Protein AF-A0A0C3S1Q0-F1 (afdb_monomer)

Sequence (254 aa):
MSESIQDLWVDFIAIMVTDGATALVLYEYLITFDKEVEYVWKPKKLRTPSALLLAIRWTMVLLVIFYQLPTPSDSCKAMYWITALLTAACFFETACLSAQRTLAMMRMTDKIFSRDIPVYFEWIVPGIVLALGSVPVATNLFNETRYVFSSGCSVSFNETSNEAAMTLVALNSAQIATYNTNGSPASTFIVVMPPILANRFILHLHAANEATTGLNQTTLDDTDMMTLEFMHRDSSKASDDDLVVEEIAREAEV

Mean predicted aligned error: 12.33 Å

Radius of gyration: 31.84 Å; Cα contacts (8 Å, |Δi|>4): 105; chains: 1; bounding box: 85×41×110 Å

Nearest PDB structures (foldseek):
  8haf-assembly1_R  TM=4.383E-01  e=7.162E-01  Homo sapiens
  7v9m-assembly1_R  TM=3.441E-01  e=2.099E+00  Homo sapiens
  7rro-assembly1_A0  TM=2.132E-01  e=6.473E+00  Bos taurus

Structure (mmCIF, N/CA/C/O backbone):
data_AF-A0A0C3S1Q0-F1
#
_entry.id   AF-A0A0C3S1Q0-F1
#
loop_
_atom_site.group_PDB
_atom_site.id
_atom_site.type_symbol
_atom_site.label_atom_id
_atom_site.label_alt_id
_atom_site.label_comp_id
_atom_site.label_asym_id
_atom_site.label_entity_id
_atom_site.label_seq_id
_atom_site.pdbx_PDB_ins_code
_atom_site.Cartn_x
_atom_site.Cartn_y
_atom_site.Cartn_z
_atom_site.occupancy
_atom_site.B_iso_or_equiv
_atom_site.auth_seq_id
_atom_site.auth_comp_id
_atom_site.auth_asym_id
_atom_site.auth_atom_id
_atom_site.pdbx_PDB_model_num
ATOM 1 N N . MET A 1 1 ? 32.083 -14.518 -17.660 1.00 75.44 1 MET A N 1
ATOM 2 C CA . MET A 1 1 ? 30.627 -14.543 -17.906 1.00 75.44 1 MET A CA 1
ATOM 3 C C . MET A 1 1 ? 30.343 -13.371 -18.828 1.00 75.44 1 MET A C 1
ATOM 5 O O . MET A 1 1 ? 30.861 -12.304 -18.534 1.00 75.44 1 MET A O 1
ATOM 9 N N . SER A 1 2 ? 29.706 -13.576 -19.983 1.00 93.94 2 SER A N 1
ATOM 10 C CA . SER A 1 2 ? 29.432 -12.475 -20.920 1.00 93.94 2 SER A CA 1
ATOM 11 C C . SER A 1 2 ? 28.359 -11.549 -20.349 1.00 93.94 2 SER A C 1
ATO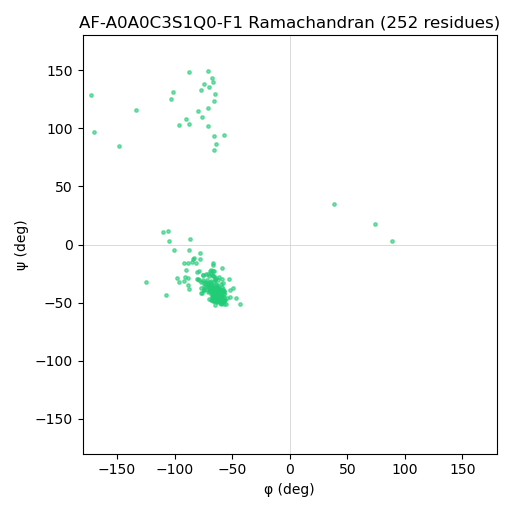M 13 O O . SER A 1 2 ? 27.481 -12.019 -19.628 1.00 93.94 2 SER A O 1
ATOM 15 N N . GLU A 1 3 ? 28.414 -10.262 -20.690 1.00 91.44 3 GLU A N 1
ATOM 16 C CA . GLU A 1 3 ? 27.417 -9.256 -20.281 1.00 91.44 3 GLU A CA 1
ATOM 17 C C . GLU A 1 3 ? 25.985 -9.714 -20.617 1.00 91.44 3 GLU A C 1
ATOM 19 O O . GLU A 1 3 ? 25.101 -9.661 -19.772 1.00 91.44 3 GLU A O 1
ATOM 24 N N . SER A 1 4 ? 25.798 -10.359 -21.774 1.00 90.25 4 SER A N 1
ATOM 25 C CA . SER A 1 4 ? 24.515 -10.947 -22.186 1.00 90.25 4 SER A CA 1
ATOM 26 C C . SER A 1 4 ? 23.939 -11.998 -21.229 1.00 90.25 4 SER A C 1
ATOM 28 O O . SER A 1 4 ? 22.724 -12.133 -21.116 1.00 90.25 4 SER A O 1
ATOM 30 N N . ILE A 1 5 ? 24.791 -12.775 -20.554 1.00 91.88 5 ILE A N 1
ATOM 31 C CA . ILE A 1 5 ? 24.338 -13.775 -19.581 1.00 91.88 5 ILE A CA 1
ATOM 32 C C . ILE A 1 5 ? 23.883 -13.066 -18.305 1.00 91.88 5 ILE A C 1
ATOM 34 O O . ILE A 1 5 ? 22.896 -13.481 -17.707 1.00 91.88 5 ILE A O 1
ATOM 38 N N . GLN A 1 6 ? 24.583 -12.006 -17.896 1.00 87.25 6 GLN A N 1
ATOM 39 C CA . GLN A 1 6 ? 24.220 -11.232 -16.713 1.00 87.25 6 GLN A CA 1
ATOM 40 C C . GLN A 1 6 ? 22.859 -10.550 -16.889 1.00 87.25 6 GLN A C 1
ATOM 42 O O . GLN A 1 6 ? 22.033 -10.650 -15.985 1.00 87.25 6 GLN A O 1
ATOM 47 N N . ASP A 1 7 ? 22.601 -9.950 -18.050 1.00 83.31 7 ASP A N 1
ATOM 48 C CA . ASP A 1 7 ? 21.312 -9.311 -18.343 1.00 83.31 7 ASP A CA 1
ATOM 49 C C . ASP A 1 7 ? 20.161 -10.327 -18.295 1.00 83.31 7 ASP A C 1
ATOM 51 O O . ASP A 1 7 ? 19.161 -10.112 -17.613 1.00 83.31 7 ASP A O 1
ATOM 55 N N . LEU A 1 8 ? 20.351 -11.504 -18.903 1.00 87.62 8 LEU A N 1
ATOM 56 C CA . LEU A 1 8 ? 19.349 -12.574 -18.887 1.00 87.62 8 LEU A CA 1
ATOM 57 C C . LEU A 1 8 ? 19.068 -13.094 -17.467 1.00 87.62 8 LEU A C 1
ATOM 59 O O . LEU A 1 8 ? 17.927 -13.413 -17.134 1.00 87.62 8 LEU A O 1
ATOM 63 N N . TRP A 1 9 ? 20.093 -13.164 -16.611 1.00 87.62 9 TRP A N 1
ATOM 64 C CA . TRP A 1 9 ? 19.920 -13.525 -15.201 1.00 87.62 9 TRP A CA 1
ATOM 65 C C . TRP A 1 9 ? 19.138 -12.472 -14.417 1.00 87.62 9 TRP A C 1
ATOM 67 O O . TRP A 1 9 ? 18.300 -12.842 -13.595 1.00 87.62 9 TRP A O 1
ATOM 77 N N . VAL A 1 10 ? 19.397 -11.183 -14.653 1.00 80.31 10 VAL A N 1
ATOM 78 C CA . VAL A 1 10 ? 18.667 -10.089 -13.995 1.00 80.31 10 VAL A CA 1
ATOM 79 C C . VAL A 1 10 ? 17.194 -10.123 -14.393 1.00 80.31 10 VAL A C 1
ATOM 81 O O . VAL A 1 10 ? 16.336 -10.096 -13.511 1.00 80.31 10 VAL A O 1
ATOM 84 N N . ASP A 1 11 ? 16.901 -10.283 -15.683 1.00 80.12 11 ASP A N 1
ATOM 85 C CA . ASP A 1 11 ? 15.529 -10.386 -16.186 1.00 80.12 11 ASP A CA 1
ATOM 86 C C . ASP A 1 11 ? 14.804 -11.609 -15.614 1.00 80.12 11 ASP A C 1
ATOM 88 O O . ASP A 1 11 ? 13.670 -11.510 -15.144 1.00 80.12 11 ASP A O 1
ATOM 92 N N . PHE A 1 12 ? 15.473 -12.765 -15.573 1.00 84.62 12 PHE A N 1
ATOM 93 C CA . PHE A 1 12 ? 14.908 -13.976 -14.980 1.00 84.62 12 PHE A CA 1
ATOM 94 C C . PHE A 1 12 ? 14.573 -13.791 -13.493 1.00 84.62 12 PHE A C 1
ATOM 96 O O . PHE A 1 12 ? 13.481 -14.151 -13.051 1.00 84.62 12 PHE A O 1
ATOM 103 N N . ILE A 1 13 ? 15.489 -13.206 -12.712 1.00 84.81 13 ILE A N 1
ATOM 104 C CA . ILE A 1 13 ? 15.257 -12.924 -11.289 1.00 84.81 13 ILE A CA 1
ATOM 105 C C . ILE A 1 13 ? 14.094 -11.943 -11.124 1.00 84.81 13 ILE A C 1
ATOM 107 O O . ILE A 1 13 ? 13.250 -12.151 -10.251 1.00 84.81 13 ILE A O 1
ATOM 111 N N . ALA A 1 14 ? 14.022 -10.905 -11.959 1.00 78.94 14 ALA A N 1
ATOM 112 C CA . ALA A 1 14 ? 12.939 -9.931 -11.924 1.00 78.94 14 ALA A CA 1
ATOM 113 C C . ALA A 1 14 ? 11.574 -10.595 -12.163 1.00 78.94 14 ALA A C 1
ATOM 115 O O . ALA A 1 14 ? 10.649 -10.362 -11.387 1.00 78.94 14 ALA A O 1
ATOM 116 N N . ILE A 1 15 ? 11.462 -11.480 -13.160 1.00 82.00 15 ILE A N 1
ATOM 117 C CA . ILE A 1 15 ? 10.232 -12.238 -13.440 1.00 82.00 15 ILE A CA 1
ATOM 118 C C . ILE A 1 15 ? 9.843 -13.107 -12.237 1.00 82.00 15 ILE A C 1
ATOM 120 O O . ILE A 1 15 ? 8.723 -13.004 -11.741 1.00 82.00 15 ILE A O 1
ATOM 124 N N . MET A 1 16 ? 10.779 -13.899 -11.703 1.00 86.81 16 MET A N 1
ATOM 125 C CA . MET A 1 16 ? 10.505 -14.798 -10.572 1.00 86.81 16 MET A CA 1
ATOM 126 C C . MET A 1 16 ? 10.055 -14.037 -9.317 1.00 86.81 16 MET A C 1
ATOM 128 O O . MET A 1 16 ? 9.178 -14.496 -8.582 1.00 86.81 16 MET A O 1
ATOM 132 N N . VAL A 1 17 ? 10.639 -12.864 -9.061 1.00 84.75 17 VAL A N 1
ATOM 133 C CA . VAL A 1 17 ? 10.262 -12.011 -7.927 1.00 84.75 17 VAL A CA 1
ATOM 134 C C . VAL A 1 17 ? 8.890 -11.378 -8.139 1.00 84.75 17 VAL A C 1
ATOM 136 O O . VAL A 1 17 ? 8.090 -11.350 -7.203 1.00 84.75 17 VAL A O 1
ATOM 139 N N . THR A 1 18 ? 8.582 -10.915 -9.348 1.00 80.94 18 THR A N 1
ATOM 140 C CA . THR A 1 18 ? 7.263 -10.367 -9.693 1.00 80.94 18 THR A CA 1
ATOM 141 C C . THR A 1 18 ? 6.161 -11.417 -9.585 1.00 80.94 18 THR A C 1
ATOM 143 O O . THR A 1 18 ? 5.105 -11.138 -9.011 1.00 80.94 18 THR A O 1
ATOM 146 N N . ASP A 1 19 ? 6.403 -12.638 -10.060 1.00 86.50 19 ASP A N 1
ATOM 147 C CA . ASP A 1 19 ? 5.448 -13.743 -9.953 1.00 86.50 19 ASP A CA 1
ATOM 148 C C . ASP A 1 19 ? 5.257 -14.174 -8.497 1.00 86.50 19 ASP A C 1
ATOM 150 O O . ASP A 1 19 ? 4.126 -14.366 -8.046 1.00 86.50 19 ASP A O 1
ATOM 154 N N . GLY A 1 20 ? 6.342 -14.241 -7.720 1.00 88.25 20 GLY A N 1
ATOM 155 C CA . GLY A 1 20 ? 6.275 -14.494 -6.281 1.00 88.25 20 GLY A CA 1
ATOM 156 C C . GLY A 1 20 ? 5.472 -13.424 -5.535 1.00 88.25 20 GLY A C 1
ATOM 157 O O . GLY A 1 20 ? 4.634 -13.749 -4.692 1.00 88.25 20 GLY A O 1
ATOM 158 N N . ALA A 1 21 ? 5.670 -12.148 -5.870 1.00 85.19 21 ALA A N 1
ATOM 159 C CA . ALA A 1 21 ? 4.909 -11.045 -5.294 1.00 85.19 21 ALA A CA 1
ATOM 160 C C . ALA A 1 21 ? 3.431 -11.086 -5.710 1.00 85.19 21 ALA A C 1
ATOM 162 O O . ALA A 1 21 ? 2.551 -10.886 -4.875 1.00 85.19 21 ALA A O 1
ATOM 163 N N . THR A 1 22 ? 3.151 -11.424 -6.969 1.00 85.81 22 THR A N 1
ATOM 164 C CA . THR A 1 22 ? 1.793 -11.635 -7.487 1.00 85.81 22 THR A CA 1
ATOM 165 C C . THR A 1 22 ? 1.086 -12.756 -6.726 1.00 85.81 22 THR A C 1
ATOM 167 O O . THR A 1 22 ? -0.031 -12.573 -6.238 1.00 85.81 22 THR A O 1
ATOM 170 N N . ALA A 1 23 ? 1.753 -13.899 -6.557 1.00 89.38 23 ALA A N 1
ATOM 171 C CA . ALA A 1 23 ? 1.235 -15.026 -5.795 1.00 89.38 23 ALA A CA 1
ATOM 172 C C . ALA A 1 23 ? 0.971 -14.649 -4.331 1.00 89.38 23 ALA A C 1
ATOM 174 O O . ALA A 1 23 ? -0.048 -15.051 -3.774 1.00 89.38 23 ALA A O 1
ATOM 175 N N . LEU A 1 24 ? 1.840 -13.836 -3.719 1.00 88.94 24 LEU A N 1
ATOM 176 C CA . LEU A 1 24 ? 1.654 -13.346 -2.355 1.00 88.94 24 LEU A CA 1
ATOM 177 C C . LEU A 1 24 ? 0.429 -12.426 -2.234 1.00 88.94 24 LEU A C 1
ATOM 179 O O . LEU A 1 24 ? -0.354 -12.587 -1.301 1.00 88.94 24 LEU A O 1
ATOM 183 N N . VAL A 1 25 ? 0.231 -11.501 -3.178 1.00 88.00 25 VAL A N 1
ATOM 184 C CA . VAL A 1 25 ? -0.954 -10.623 -3.213 1.00 88.00 25 VAL A CA 1
ATOM 185 C C . VAL A 1 25 ? -2.231 -11.445 -3.358 1.00 88.00 25 VAL A C 1
ATOM 187 O O . VAL A 1 25 ? -3.187 -11.225 -2.615 1.00 88.00 25 VAL A O 1
ATOM 190 N N . LEU A 1 26 ? -2.244 -12.420 -4.271 1.00 88.31 26 LEU A N 1
ATOM 191 C CA . LEU A 1 26 ? -3.387 -13.315 -4.462 1.00 88.31 26 LEU A CA 1
ATOM 192 C C . LEU A 1 26 ? -3.655 -14.169 -3.219 1.00 88.31 26 LEU A C 1
ATOM 194 O O . LEU A 1 26 ? -4.803 -14.300 -2.802 1.00 88.31 26 LEU A O 1
ATOM 198 N N . TYR A 1 27 ? -2.608 -14.715 -2.601 1.00 90.94 27 TYR A N 1
ATOM 199 C CA . TYR A 1 27 ? -2.721 -15.480 -1.364 1.00 90.94 27 TYR A CA 1
ATOM 200 C C . TYR A 1 27 ? -3.337 -14.637 -0.242 1.00 90.94 27 TYR A C 1
ATOM 202 O O . TYR A 1 27 ? -4.322 -15.057 0.365 1.00 90.94 27 TYR A O 1
ATOM 210 N N . GLU A 1 28 ? -2.816 -13.429 -0.004 1.00 89.31 28 GLU A N 1
ATOM 211 C CA . GLU A 1 28 ? -3.368 -12.505 0.993 1.00 89.31 28 GLU A CA 1
ATOM 212 C C . GLU A 1 28 ? -4.819 -12.130 0.681 1.00 89.31 28 GLU A C 1
ATOM 214 O O . GLU A 1 28 ? -5.650 -12.091 1.589 1.00 89.31 28 GLU A O 1
ATOM 219 N N . TYR A 1 29 ? -5.151 -11.894 -0.590 1.00 88.62 29 TYR A N 1
ATOM 220 C CA . TYR A 1 29 ? -6.519 -11.605 -1.011 1.00 88.62 29 TYR A CA 1
ATOM 221 C C . TYR A 1 29 ? -7.468 -12.756 -0.652 1.00 88.62 29 TYR A C 1
ATOM 223 O O . TYR A 1 29 ? -8.486 -12.530 -0.000 1.00 88.62 29 TYR A O 1
ATOM 231 N N . LEU A 1 30 ? -7.099 -13.993 -0.995 1.00 92.00 30 LEU A N 1
ATOM 232 C CA . LEU A 1 30 ? -7.923 -15.176 -0.750 1.00 92.00 30 LEU A CA 1
ATOM 233 C C . LEU A 1 30 ? -8.149 -15.432 0.744 1.00 92.00 30 LEU A C 1
ATOM 235 O O . LEU A 1 30 ? -9.293 -15.585 1.165 1.00 92.00 30 LEU A O 1
ATOM 239 N N . ILE A 1 31 ? -7.093 -15.429 1.567 1.00 93.25 31 ILE A N 1
ATOM 240 C CA . ILE A 1 31 ? -7.232 -15.739 3.004 1.00 93.25 31 ILE A CA 1
ATOM 241 C C . ILE A 1 31 ? -7.995 -14.660 3.777 1.00 93.25 31 ILE A C 1
ATOM 243 O O . ILE A 1 31 ? -8.496 -14.903 4.874 1.00 93.25 31 ILE A O 1
ATOM 247 N N . THR A 1 32 ? -8.037 -13.437 3.251 1.00 89.31 32 THR A N 1
ATOM 248 C CA . THR A 1 32 ? -8.685 -12.311 3.918 1.00 89.31 32 THR A CA 1
ATOM 249 C C . THR A 1 32 ? -10.032 -11.945 3.294 1.00 89.31 32 THR A C 1
ATOM 251 O O . THR A 1 32 ? -10.662 -10.981 3.745 1.00 89.31 32 THR A O 1
ATOM 254 N N . PHE A 1 33 ? -10.491 -12.691 2.285 1.00 91.44 33 PHE A N 1
ATOM 255 C CA . PHE A 1 33 ? -11.752 -12.460 1.584 1.00 91.44 33 PHE A CA 1
ATOM 256 C C . PHE A 1 33 ? -12.966 -12.617 2.507 1.00 91.44 33 PHE A C 1
ATOM 258 O O . PHE A 1 33 ? -13.817 -11.733 2.546 1.00 91.44 33 PHE A O 1
ATOM 265 N N . ASP A 1 34 ? -13.002 -13.657 3.345 1.00 91.62 34 ASP A N 1
ATOM 266 C CA . ASP A 1 34 ? -14.128 -13.904 4.264 1.00 91.62 34 ASP A CA 1
ATOM 267 C C . ASP A 1 34 ? -14.384 -12.716 5.203 1.00 91.62 34 ASP A C 1
ATOM 269 O O . ASP A 1 34 ? -15.521 -12.276 5.395 1.00 91.62 34 ASP A O 1
ATOM 273 N N . LYS A 1 35 ? -13.301 -12.134 5.732 1.00 87.38 35 LYS A N 1
ATOM 274 C CA . LYS A 1 35 ? -13.363 -10.950 6.599 1.00 87.38 35 LYS A CA 1
ATOM 275 C C . LYS A 1 35 ? -13.813 -9.706 5.839 1.00 87.38 35 LYS A C 1
ATOM 277 O O . LYS A 1 35 ? -14.491 -8.852 6.399 1.00 87.38 35 LYS A O 1
ATOM 282 N N . GLU A 1 36 ? -13.453 -9.578 4.566 1.00 88.56 36 GLU A N 1
ATOM 283 C CA . GLU A 1 36 ? -13.957 -8.485 3.734 1.00 88.56 36 GLU A CA 1
ATOM 284 C C . GLU A 1 36 ? -15.460 -8.617 3.513 1.00 88.56 36 GLU A C 1
ATOM 286 O O . GLU A 1 36 ? -16.181 -7.647 3.737 1.00 88.56 36 GLU A O 1
ATOM 291 N N . VAL A 1 37 ? -15.950 -9.810 3.159 1.00 92.44 37 VAL A N 1
ATOM 292 C CA . VAL A 1 37 ? -17.391 -10.094 3.047 1.00 92.44 37 VAL A CA 1
ATOM 293 C C . VAL A 1 37 ? -18.116 -9.687 4.328 1.00 92.44 37 VAL A C 1
ATOM 295 O O . VAL A 1 37 ? -19.131 -8.990 4.289 1.00 92.44 37 VAL A O 1
ATOM 298 N N . GLU A 1 38 ? -17.559 -10.036 5.481 1.00 89.88 38 GLU A N 1
ATOM 299 C CA . GLU A 1 38 ? -18.130 -9.677 6.771 1.00 89.88 38 GLU A CA 1
ATOM 300 C C . GLU A 1 38 ? -18.118 -8.175 7.085 1.00 89.88 38 GLU A C 1
ATOM 302 O O . GLU A 1 38 ? -19.134 -7.650 7.537 1.00 89.88 38 GLU A O 1
ATOM 307 N N . TYR A 1 39 ? -17.015 -7.468 6.836 1.00 84.88 39 TYR A N 1
ATOM 308 C CA . TYR A 1 39 ? -16.868 -6.064 7.240 1.00 84.88 39 TYR A CA 1
ATOM 309 C C . TYR A 1 39 ? -17.327 -5.042 6.203 1.00 84.88 39 TYR A C 1
ATOM 311 O O . TYR A 1 39 ? -17.601 -3.894 6.558 1.00 84.88 39 TYR A O 1
ATOM 319 N N . VAL A 1 40 ? -17.378 -5.420 4.930 1.00 90.81 40 VAL A N 1
ATOM 320 C CA . VAL A 1 40 ? -17.717 -4.521 3.821 1.00 90.81 40 VAL A CA 1
ATOM 321 C C . VAL A 1 40 ? -19.111 -4.824 3.292 1.00 90.81 40 VAL A C 1
ATOM 323 O O . VAL A 1 40 ? -19.883 -3.897 3.065 1.00 90.81 40 VAL A O 1
ATOM 326 N N . TRP A 1 41 ? -19.452 -6.104 3.127 1.00 91.00 41 TRP A N 1
ATOM 327 C CA . TRP A 1 41 ? -20.648 -6.496 2.381 1.00 91.00 41 TRP A CA 1
ATOM 328 C C . TRP A 1 41 ? -21.866 -6.759 3.275 1.00 91.00 41 TRP A C 1
ATOM 330 O O . TRP A 1 41 ? -22.991 -6.480 2.867 1.00 91.00 41 TRP A O 1
ATOM 340 N N . LYS A 1 42 ? -21.673 -7.252 4.506 1.00 91.12 42 LYS A N 1
ATOM 341 C CA . LYS A 1 42 ? -22.776 -7.441 5.471 1.00 91.12 42 LYS A CA 1
ATOM 342 C C . LYS A 1 42 ? -23.298 -6.139 6.115 1.00 91.12 42 LYS A C 1
ATOM 344 O O . LYS A 1 42 ? -24.509 -6.051 6.338 1.00 91.12 42 LYS A O 1
ATOM 349 N N . PRO A 1 43 ? -22.473 -5.132 6.475 1.00 88.00 43 PRO A N 1
ATOM 350 C CA . PRO A 1 43 ? -22.973 -3.971 7.208 1.00 88.00 43 PRO A CA 1
ATOM 351 C C . PRO A 1 43 ? -23.786 -3.023 6.319 1.00 88.00 43 PRO A C 1
ATOM 353 O O . PRO A 1 43 ? -23.367 -2.661 5.226 1.00 88.00 43 PRO A O 1
ATOM 356 N N . LYS A 1 44 ? -24.912 -2.507 6.831 1.00 83.75 44 LYS A N 1
ATOM 357 C CA . LYS A 1 44 ? -25.757 -1.532 6.105 1.00 83.75 44 LYS A CA 1
ATOM 358 C C . LYS A 1 44 ? -25.097 -0.163 5.873 1.00 83.75 44 LYS A C 1
ATOM 360 O O . LYS A 1 44 ? -25.594 0.612 5.062 1.00 83.75 44 LYS A O 1
ATOM 365 N N . LYS A 1 45 ? -24.030 0.176 6.608 1.00 90.38 45 LYS A N 1
ATOM 366 C CA . LYS A 1 45 ? -23.345 1.476 6.521 1.00 90.38 45 LYS A CA 1
ATOM 367 C C . LYS A 1 45 ? -21.835 1.277 6.459 1.00 90.38 45 LYS A C 1
ATOM 369 O O . LYS A 1 45 ? -21.234 0.820 7.431 1.00 90.38 45 LYS A O 1
ATOM 374 N N . LEU A 1 46 ? -21.235 1.670 5.337 1.00 86.69 46 LEU A N 1
ATOM 375 C CA . LEU A 1 46 ? -19.787 1.645 5.147 1.00 86.69 46 LEU A CA 1
ATOM 376 C C . LEU A 1 46 ? -19.119 2.647 6.093 1.00 86.69 46 LEU A C 1
ATOM 378 O O . LEU A 1 46 ? -19.435 3.838 6.094 1.00 86.69 46 LEU A O 1
ATOM 382 N N . ARG A 1 47 ? -18.196 2.152 6.918 1.00 88.19 47 ARG A N 1
ATOM 383 C CA . ARG A 1 47 ? -17.321 2.992 7.741 1.00 88.19 47 ARG A CA 1
ATOM 384 C C . ARG A 1 47 ? -16.081 3.362 6.928 1.00 88.19 47 ARG A C 1
ATOM 386 O O . ARG A 1 47 ? -15.610 2.562 6.125 1.00 88.19 47 ARG A O 1
ATOM 393 N N . THR A 1 48 ? -15.518 4.542 7.178 1.00 84.69 48 THR A N 1
ATOM 394 C CA . THR A 1 48 ? -14.281 5.021 6.537 1.00 84.69 48 THR A CA 1
ATOM 395 C C . THR A 1 48 ? -13.137 3.990 6.516 1.00 84.69 48 THR A C 1
ATOM 397 O O . THR A 1 48 ? -12.571 3.799 5.444 1.0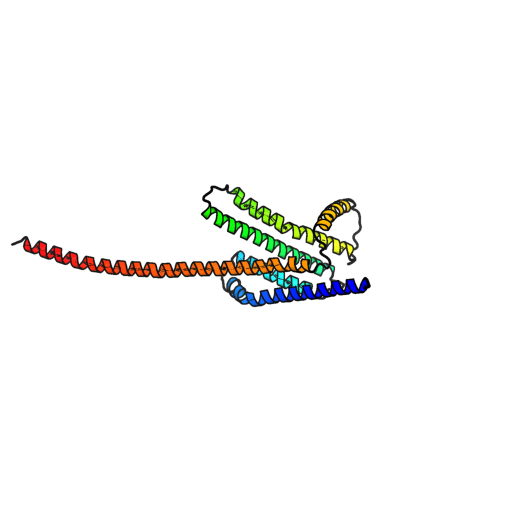0 84.69 48 THR A O 1
ATOM 400 N N . PRO A 1 49 ? -12.801 3.272 7.614 1.00 82.69 49 PRO A N 1
ATOM 401 C CA . PRO A 1 49 ? -11.756 2.241 7.571 1.00 82.69 49 PRO A CA 1
ATOM 402 C C . PRO A 1 49 ? -12.103 1.058 6.657 1.00 82.69 49 PRO A C 1
ATOM 404 O O . PRO A 1 49 ? -11.223 0.552 5.969 1.00 82.69 49 PRO A O 1
ATOM 407 N N . SER A 1 50 ? -13.375 0.648 6.595 1.00 86.25 50 SER A N 1
ATOM 408 C CA . SER A 1 50 ? -13.832 -0.422 5.697 1.00 86.25 50 SER A CA 1
ATOM 409 C C . SER A 1 50 ? -13.721 -0.003 4.229 1.00 86.25 50 SER A C 1
ATOM 411 O O . SER A 1 50 ? -13.292 -0.796 3.398 1.00 86.25 50 SER A O 1
ATOM 413 N N . ALA A 1 51 ? -14.060 1.252 3.914 1.00 88.19 51 ALA A N 1
ATOM 414 C CA . ALA A 1 51 ? -13.915 1.802 2.566 1.00 88.19 51 ALA A CA 1
ATOM 415 C C . ALA A 1 51 ? -12.440 1.914 2.146 1.00 88.19 51 ALA A C 1
ATOM 417 O O . ALA A 1 51 ? -12.102 1.596 1.011 1.00 88.19 51 ALA A O 1
ATOM 418 N N . LEU A 1 52 ? -11.560 2.317 3.068 1.00 87.00 52 LEU A N 1
ATOM 419 C CA . LEU A 1 52 ? -10.122 2.402 2.814 1.00 87.00 52 LEU A CA 1
ATOM 420 C C . LEU A 1 52 ? -9.492 1.017 2.607 1.00 87.00 52 LEU A C 1
ATOM 422 O O . LEU A 1 52 ? -8.693 0.848 1.694 1.00 87.00 52 LEU A O 1
ATOM 426 N N . LEU A 1 53 ? -9.889 0.017 3.403 1.00 85.62 53 LEU A N 1
ATOM 427 C CA . LEU A 1 53 ? -9.464 -1.375 3.214 1.00 85.62 53 LEU A CA 1
ATOM 428 C C . LEU A 1 53 ? -9.905 -1.902 1.845 1.00 85.62 53 LEU A C 1
ATOM 430 O O . LEU A 1 53 ? -9.114 -2.531 1.145 1.00 85.62 53 LEU A O 1
ATOM 434 N N . LEU A 1 54 ? -11.150 -1.621 1.451 1.00 90.88 54 LEU A N 1
ATOM 435 C CA . LEU A 1 54 ? -11.667 -2.006 0.142 1.00 90.88 54 LEU A CA 1
ATOM 436 C C . LEU A 1 54 ? -10.858 -1.349 -0.986 1.00 90.88 54 LEU A C 1
ATOM 438 O O . LEU A 1 54 ? -10.449 -2.041 -1.913 1.00 90.88 54 LEU A O 1
ATOM 442 N N . ALA A 1 55 ? -10.585 -0.045 -0.885 1.00 91.50 55 ALA A N 1
ATOM 443 C CA . ALA A 1 55 ? -9.795 0.687 -1.873 1.00 91.50 55 ALA A CA 1
ATOM 444 C C . ALA A 1 55 ? -8.401 0.061 -2.057 1.00 91.50 55 ALA A C 1
ATOM 446 O O . ALA A 1 55 ? -8.077 -0.352 -3.166 1.00 91.50 55 ALA A O 1
ATOM 447 N N . ILE A 1 56 ? -7.671 -0.167 -0.958 1.00 87.75 56 ILE A N 1
ATOM 448 C CA . ILE A 1 56 ? -6.330 -0.783 -0.961 1.00 87.75 56 ILE A CA 1
ATOM 449 C C . ILE A 1 56 ? -6.318 -2.169 -1.602 1.00 87.75 56 ILE A C 1
ATOM 451 O O . ILE A 1 56 ? -5.369 -2.559 -2.284 1.00 87.75 56 ILE A O 1
ATOM 455 N N . ARG A 1 57 ? -7.363 -2.964 -1.372 1.00 88.88 57 ARG A N 1
ATOM 456 C CA . ARG A 1 57 ? -7.454 -4.289 -1.988 1.00 88.88 57 ARG A CA 1
ATOM 457 C C . ARG A 1 57 ? -7.660 -4.204 -3.484 1.00 88.88 57 ARG A C 1
ATOM 459 O O . ARG A 1 57 ? -6.968 -4.893 -4.229 1.00 88.88 57 ARG A O 1
ATOM 466 N N . TRP A 1 58 ? -8.598 -3.373 -3.922 1.00 92.44 58 TRP A N 1
ATOM 467 C CA . TRP A 1 58 ? -8.879 -3.231 -5.343 1.00 92.44 58 TRP A CA 1
ATOM 468 C C . TRP A 1 58 ? -7.715 -2.591 -6.088 1.00 92.44 58 TRP A C 1
ATOM 470 O O . TRP A 1 58 ? -7.416 -3.034 -7.192 1.00 92.44 58 TRP A O 1
ATOM 480 N N . THR A 1 59 ? -7.003 -1.634 -5.492 1.00 90.44 59 THR A N 1
ATOM 481 C CA . THR A 1 59 ? -5.789 -1.074 -6.095 1.00 90.44 59 THR A CA 1
ATOM 482 C C . THR A 1 59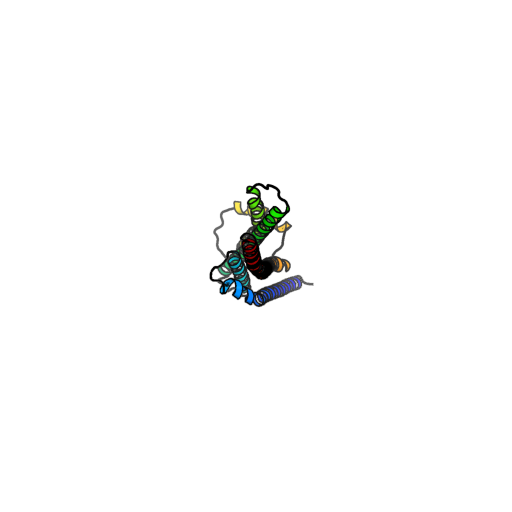 ? -4.703 -2.136 -6.242 1.00 90.44 59 THR A C 1
ATOM 484 O O . THR A 1 59 ? -4.151 -2.259 -7.332 1.00 90.44 59 THR A O 1
ATOM 487 N N . MET A 1 60 ? -4.465 -2.986 -5.233 1.00 88.00 60 MET A N 1
ATOM 488 C CA . MET A 1 60 ? -3.517 -4.105 -5.348 1.00 88.00 60 MET A CA 1
ATOM 489 C C . MET A 1 60 ? -3.907 -5.131 -6.423 1.00 88.00 60 MET A C 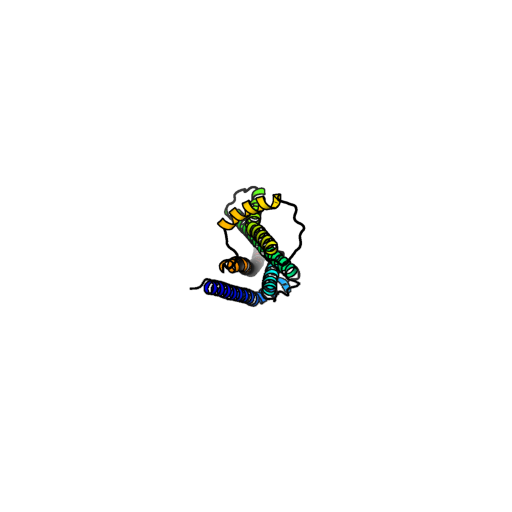1
ATOM 491 O O . MET A 1 60 ? -3.060 -5.530 -7.222 1.00 88.00 60 MET A O 1
ATOM 495 N N . VAL A 1 61 ? -5.176 -5.549 -6.471 1.00 89.19 61 VAL A N 1
ATOM 496 C CA . VAL A 1 61 ? -5.659 -6.520 -7.470 1.00 89.19 61 VAL A CA 1
ATOM 497 C C . VAL A 1 61 ? -5.566 -5.940 -8.879 1.00 89.19 61 VAL A C 1
ATOM 499 O O . VAL A 1 61 ? -5.059 -6.600 -9.784 1.00 89.19 61 VAL A O 1
ATOM 502 N N . LEU A 1 62 ? -6.009 -4.694 -9.071 1.00 90.50 62 LEU A N 1
ATOM 503 C CA . LEU A 1 62 ? -5.908 -4.014 -10.359 1.00 90.50 62 LEU A CA 1
ATOM 504 C C . LEU A 1 62 ? -4.448 -3.859 -10.780 1.00 90.50 62 LEU A C 1
ATOM 506 O O . LEU A 1 62 ? -4.132 -4.148 -11.929 1.00 90.50 62 LEU A O 1
ATOM 510 N N . LEU A 1 63 ? -3.553 -3.477 -9.865 1.00 87.88 63 LEU A N 1
ATOM 511 C CA . LEU A 1 63 ? -2.126 -3.350 -10.156 1.00 87.88 63 LEU A CA 1
ATOM 512 C C . LEU A 1 63 ? -1.554 -4.662 -10.709 1.00 87.88 63 LEU A C 1
ATOM 514 O O . LEU A 1 63 ? -0.906 -4.646 -11.749 1.00 87.88 63 LEU A O 1
ATOM 518 N N . VAL A 1 64 ? -1.847 -5.796 -10.064 1.00 86.50 64 VAL A N 1
ATOM 519 C CA . VAL A 1 64 ? -1.410 -7.125 -10.523 1.00 86.50 64 VAL A CA 1
ATOM 520 C C . VAL A 1 64 ? -1.980 -7.458 -11.902 1.00 86.50 64 VAL A C 1
ATOM 522 O O . VAL A 1 64 ? -1.240 -7.912 -12.771 1.00 86.50 64 VAL A O 1
ATOM 525 N N . ILE A 1 65 ? -3.273 -7.205 -12.132 1.00 88.38 65 ILE A N 1
ATOM 526 C CA . ILE A 1 65 ? -3.909 -7.445 -13.436 1.00 88.38 65 ILE A CA 1
ATOM 527 C C . ILE A 1 65 ? -3.208 -6.626 -14.525 1.00 88.38 65 ILE A C 1
ATOM 529 O O . ILE A 1 65 ? -2.828 -7.174 -15.556 1.00 88.38 65 ILE A O 1
ATOM 533 N N . PHE A 1 66 ? -2.983 -5.332 -14.290 1.00 86.56 66 PHE A N 1
ATOM 534 C CA . PHE A 1 66 ? -2.290 -4.469 -15.245 1.00 86.56 66 PHE A CA 1
ATOM 535 C C . PHE A 1 66 ? -0.809 -4.814 -15.400 1.00 86.56 66 PHE A C 1
ATOM 537 O O . PHE A 1 66 ? -0.250 -4.536 -16.450 1.00 86.56 66 PHE A O 1
ATOM 544 N N . TYR A 1 67 ? -0.165 -5.438 -14.417 1.00 82.19 67 TYR A N 1
ATOM 545 C CA . TYR A 1 67 ? 1.224 -5.877 -14.563 1.00 82.19 67 TYR A CA 1
ATOM 546 C C . TYR A 1 67 ? 1.353 -7.153 -15.409 1.00 82.19 67 TYR A C 1
ATOM 548 O O . TYR A 1 67 ? 2.344 -7.332 -16.108 1.00 82.19 67 TYR A O 1
ATOM 556 N N . GLN A 1 68 ? 0.350 -8.033 -15.352 1.00 83.00 68 GLN A N 1
ATOM 557 C CA . GLN A 1 68 ? 0.365 -9.342 -16.015 1.00 83.00 68 GLN A CA 1
ATOM 558 C C . GLN A 1 68 ? -0.250 -9.327 -17.425 1.00 83.00 68 GLN A C 1
ATOM 560 O O . GLN A 1 68 ? -0.063 -10.265 -18.202 1.00 83.00 68 GLN A O 1
ATOM 565 N N . LEU A 1 69 ? -1.006 -8.283 -17.781 1.00 84.31 69 LEU A N 1
ATOM 566 C CA . LEU A 1 69 ? -1.582 -8.164 -19.118 1.00 84.31 69 LEU A CA 1
ATOM 567 C C . LEU A 1 69 ? -0.488 -7.885 -20.166 1.00 84.31 69 LEU A C 1
ATOM 569 O O . LEU A 1 69 ? 0.351 -7.011 -19.957 1.00 84.31 69 LEU A O 1
ATOM 573 N N . PRO A 1 70 ? -0.501 -8.563 -21.328 1.00 81.50 70 PRO A N 1
ATOM 574 C CA . PRO A 1 70 ? 0.398 -8.219 -22.422 1.00 81.50 70 PRO A CA 1
ATOM 575 C C . PRO A 1 70 ? 0.068 -6.815 -22.947 1.00 81.50 70 PRO A C 1
ATOM 577 O O . PRO A 1 70 ? -1.087 -6.519 -23.255 1.00 81.50 70 PRO A O 1
ATOM 580 N N . THR A 1 71 ? 1.078 -5.954 -23.071 1.00 80.06 71 THR A N 1
ATOM 581 C CA . THR A 1 71 ? 0.965 -4.604 -23.639 1.00 80.06 71 THR A CA 1
ATOM 582 C C . THR A 1 71 ? 0.864 -4.684 -25.170 1.00 80.06 71 THR A C 1
ATOM 584 O O . THR A 1 71 ? 1.858 -4.992 -25.831 1.00 80.06 71 THR A O 1
ATOM 587 N N . PRO A 1 72 ? -0.289 -4.394 -25.804 1.00 81.19 72 PRO A N 1
ATOM 588 C CA . PRO A 1 72 ? -0.310 -4.234 -27.253 1.00 81.19 72 PRO A CA 1
ATOM 589 C C . PRO A 1 72 ? 0.474 -2.968 -27.632 1.00 81.19 72 PRO A C 1
ATOM 591 O O . PRO A 1 72 ? 0.404 -1.957 -26.924 1.00 81.19 72 PRO A O 1
ATOM 594 N N . SER A 1 73 ? 1.193 -3.005 -28.760 1.00 78.06 73 SER A N 1
ATOM 595 C CA . SER A 1 73 ? 2.067 -1.914 -29.237 1.00 78.06 73 SER A CA 1
ATOM 596 C C . SER A 1 73 ? 1.383 -0.545 -29.232 1.00 78.06 73 SER A C 1
ATOM 598 O O . SER A 1 73 ? 1.985 0.459 -28.857 1.00 78.06 73 SER A O 1
ATOM 600 N N . ASP A 1 74 ? 0.095 -0.521 -29.570 1.00 79.81 74 ASP A N 1
ATOM 601 C CA . ASP A 1 74 ? -0.658 0.713 -29.792 1.00 79.81 74 ASP A CA 1
ATOM 602 C C . ASP A 1 74 ? -1.218 1.311 -28.488 1.00 79.81 74 ASP A C 1
ATOM 604 O O . ASP A 1 74 ? -1.600 2.479 -28.451 1.00 79.81 74 ASP A O 1
ATOM 608 N N . SER A 1 75 ? -1.250 0.539 -27.390 1.00 81.75 75 SER A N 1
ATOM 609 C CA . SER A 1 75 ? -1.779 0.986 -26.085 1.00 81.75 75 SER A CA 1
ATOM 610 C C . SER A 1 75 ? -0.709 1.170 -25.006 1.00 81.75 75 SER A C 1
ATOM 612 O O . SER A 1 75 ? -1.068 1.405 -23.850 1.00 81.75 75 SER A O 1
ATOM 614 N N . CYS A 1 76 ? 0.581 1.138 -25.375 1.00 81.00 76 CYS A N 1
ATOM 615 C CA . CYS A 1 76 ? 1.718 1.391 -24.476 1.00 81.00 76 CYS A CA 1
ATOM 616 C C . CYS A 1 76 ? 1.458 2.598 -23.558 1.00 81.00 76 CYS A C 1
ATOM 618 O O . CYS A 1 76 ? 1.530 2.496 -22.336 1.00 81.00 76 CYS A O 1
ATOM 620 N N . LYS A 1 77 ? 1.054 3.734 -24.146 1.00 80.25 77 LYS A N 1
ATOM 621 C CA . LYS A 1 77 ? 0.830 4.986 -23.413 1.00 80.25 77 LYS A CA 1
ATOM 622 C C . LYS A 1 77 ? -0.314 4.883 -22.402 1.00 80.25 77 LYS A C 1
ATOM 624 O O . LYS A 1 77 ? -0.167 5.343 -21.276 1.00 80.25 77 LYS A O 1
ATOM 629 N N . ALA A 1 78 ? -1.453 4.313 -22.793 1.00 84.56 78 ALA A N 1
ATOM 630 C CA . ALA A 1 78 ? -2.629 4.236 -21.926 1.00 84.56 78 ALA A CA 1
ATOM 631 C C . ALA A 1 78 ? -2.384 3.302 -20.737 1.00 84.56 78 ALA A C 1
ATOM 633 O O . ALA A 1 78 ? -2.622 3.687 -19.595 1.00 84.56 78 ALA A O 1
ATOM 634 N N . MET A 1 79 ? -1.850 2.110 -21.007 1.00 83.12 79 MET A N 1
ATOM 635 C CA . MET A 1 79 ? -1.534 1.129 -19.973 1.00 83.12 79 MET A CA 1
ATOM 636 C C . MET A 1 79 ? -0.518 1.681 -18.978 1.00 83.12 79 MET A C 1
ATOM 638 O O . MET A 1 79 ? -0.700 1.547 -17.774 1.00 83.12 79 MET A O 1
ATOM 642 N N . TYR A 1 80 ? 0.481 2.408 -19.474 1.00 80.62 80 TYR A N 1
ATOM 643 C CA . TYR A 1 80 ? 1.455 3.070 -18.626 1.00 80.62 80 TYR A CA 1
ATOM 644 C C . TYR A 1 80 ? 0.839 4.088 -17.664 1.00 80.62 80 TYR A C 1
ATOM 646 O O . TYR A 1 80 ? 1.081 4.037 -16.460 1.00 80.62 80 TYR A O 1
ATOM 654 N N . TRP A 1 81 ? 0.015 5.007 -18.180 1.00 82.69 81 TRP A N 1
ATOM 655 C CA . TRP A 1 81 ? -0.659 6.001 -17.342 1.00 82.69 81 TRP A CA 1
ATOM 656 C C . TRP A 1 81 ? -1.565 5.346 -16.303 1.00 82.69 81 TRP A C 1
ATOM 658 O O . TRP A 1 81 ? -1.601 5.801 -15.163 1.00 82.69 81 TRP A O 1
ATOM 668 N N . ILE A 1 82 ? -2.261 4.268 -16.670 1.00 87.19 82 ILE A N 1
ATOM 669 C CA . ILE A 1 82 ? -3.097 3.515 -15.732 1.00 87.19 82 ILE A CA 1
ATOM 670 C C . ILE A 1 82 ? -2.238 2.901 -14.622 1.00 87.19 82 ILE A C 1
ATOM 672 O O . ILE A 1 82 ? -2.546 3.095 -13.447 1.00 87.19 82 ILE A O 1
ATOM 676 N N . THR A 1 83 ? -1.135 2.232 -14.963 1.00 83.75 83 THR A N 1
ATOM 677 C CA . THR A 1 83 ? -0.222 1.641 -13.974 1.00 83.75 83 THR A CA 1
ATOM 678 C C . THR A 1 83 ? 0.394 2.703 -13.063 1.00 83.75 83 THR A C 1
ATOM 680 O O . THR A 1 83 ? 0.446 2.513 -11.846 1.00 83.75 83 THR A O 1
ATOM 683 N N . ALA A 1 84 ? 0.791 3.855 -13.609 1.00 82.12 84 ALA A N 1
ATOM 684 C CA . ALA A 1 84 ? 1.309 4.976 -12.829 1.00 82.12 84 ALA A CA 1
ATOM 685 C C . ALA A 1 84 ? 0.256 5.538 -11.856 1.00 82.12 84 ALA A C 1
ATOM 687 O O . ALA A 1 84 ? 0.562 5.783 -10.688 1.00 82.12 84 ALA A O 1
ATOM 688 N N . LEU A 1 85 ? -0.997 5.693 -12.302 1.00 86.62 85 LEU A N 1
ATOM 689 C CA . LEU A 1 85 ? -2.106 6.147 -11.457 1.00 86.62 85 LEU A CA 1
ATOM 690 C C . LEU A 1 85 ? -2.435 5.145 -10.345 1.00 86.62 85 LEU A C 1
ATOM 692 O O . LEU A 1 85 ? -2.611 5.553 -9.199 1.00 86.62 85 LEU A O 1
ATOM 696 N N . LEU A 1 86 ? -2.482 3.848 -10.659 1.00 87.69 86 LEU A N 1
ATOM 697 C CA . LEU A 1 86 ? -2.710 2.792 -9.667 1.00 87.69 86 LEU A CA 1
ATOM 698 C C . LEU A 1 86 ? -1.587 2.750 -8.630 1.00 87.69 86 LEU A C 1
ATOM 700 O O . LEU A 1 86 ? -1.850 2.677 -7.434 1.00 87.69 86 LEU A O 1
ATOM 704 N N . THR A 1 87 ? -0.340 2.879 -9.079 1.00 82.81 87 THR A N 1
ATOM 705 C CA . THR A 1 87 ? 0.826 2.946 -8.193 1.00 82.81 87 THR A CA 1
ATOM 706 C C . THR A 1 87 ? 0.736 4.162 -7.271 1.00 82.81 87 THR A C 1
ATOM 708 O O . THR A 1 87 ? 0.914 4.039 -6.058 1.00 82.81 87 THR A O 1
ATOM 711 N N . ALA A 1 88 ? 0.403 5.335 -7.817 1.00 83.25 88 ALA A N 1
ATOM 712 C CA . ALA A 1 88 ? 0.224 6.549 -7.029 1.00 83.25 88 ALA A CA 1
ATOM 713 C C . ALA A 1 88 ? -0.904 6.408 -5.993 1.00 83.25 88 ALA A C 1
ATOM 715 O O . ALA A 1 88 ? -0.733 6.836 -4.849 1.00 83.25 88 ALA A O 1
ATOM 716 N N . ALA A 1 89 ? -2.015 5.764 -6.364 1.00 88.12 89 ALA A N 1
ATOM 717 C CA . ALA A 1 89 ? -3.110 5.463 -5.450 1.00 88.12 89 ALA A CA 1
ATOM 718 C C . ALA A 1 89 ? -2.656 4.554 -4.295 1.00 88.12 89 ALA A C 1
ATOM 720 O O . ALA A 1 89 ? -2.856 4.924 -3.141 1.00 88.12 89 ALA A O 1
ATOM 721 N N . CYS A 1 90 ? -1.952 3.448 -4.573 1.00 85.06 90 CYS A N 1
ATOM 722 C CA . CYS A 1 90 ? -1.441 2.529 -3.543 1.00 85.06 90 CYS A CA 1
ATOM 723 C C . CYS A 1 90 ? -0.580 3.242 -2.489 1.00 85.06 90 CYS A C 1
ATOM 725 O O . CYS A 1 90 ? -0.721 3.033 -1.278 1.00 85.06 90 CYS A O 1
ATOM 727 N N . PHE A 1 91 ? 0.335 4.102 -2.934 1.00 81.75 91 PHE A N 1
ATOM 728 C CA . PHE A 1 91 ? 1.180 4.850 -2.011 1.00 81.75 91 PHE A CA 1
ATOM 729 C C . PHE A 1 91 ? 0.402 5.917 -1.239 1.00 81.75 91 PHE A C 1
ATOM 731 O O . PHE A 1 91 ? 0.637 6.087 -0.043 1.00 81.75 91 PHE A O 1
ATOM 738 N N . PHE A 1 92 ? -0.523 6.625 -1.894 1.00 84.81 92 PHE A N 1
ATOM 739 C CA . PHE A 1 92 ? -1.380 7.598 -1.222 1.00 84.81 92 PHE A CA 1
ATOM 740 C C . PHE A 1 92 ? -2.213 6.929 -0.121 1.00 84.81 92 PHE A C 1
ATOM 742 O O . PHE A 1 92 ? -2.242 7.408 1.010 1.00 84.81 92 PHE A O 1
ATOM 749 N N . GLU A 1 93 ? -2.812 5.776 -0.410 1.00 87.25 93 GLU A N 1
ATOM 750 C CA . GLU A 1 93 ? -3.564 4.981 0.563 1.00 87.25 93 GLU A CA 1
ATOM 751 C C . GLU A 1 93 ? -2.683 4.534 1.738 1.00 87.25 93 GLU A C 1
ATOM 753 O O . GLU A 1 93 ? -3.074 4.661 2.902 1.00 87.25 93 GLU A O 1
ATOM 758 N N . THR A 1 94 ? -1.457 4.086 1.451 1.00 81.69 94 THR A N 1
ATOM 759 C CA . THR A 1 94 ? -0.467 3.718 2.475 1.00 81.69 94 THR A CA 1
ATOM 760 C C . THR A 1 94 ? -0.095 4.918 3.354 1.00 81.69 94 THR A C 1
ATOM 762 O O . THR A 1 94 ? -0.016 4.795 4.581 1.00 81.69 94 THR A O 1
ATOM 765 N N . ALA A 1 95 ? 0.084 6.100 2.761 1.00 83.75 95 ALA A N 1
ATOM 766 C CA . ALA A 1 95 ? 0.356 7.336 3.489 1.00 83.75 95 ALA A CA 1
ATOM 767 C C . ALA A 1 95 ? -0.833 7.739 4.377 1.00 83.75 95 ALA A C 1
ATOM 769 O O . ALA A 1 95 ? -0.641 8.074 5.549 1.00 83.75 95 ALA A O 1
ATOM 770 N N . CYS A 1 96 ? -2.065 7.631 3.867 1.00 85.81 96 CYS A N 1
ATOM 771 C CA . CYS A 1 96 ? -3.282 7.859 4.643 1.00 85.81 96 CYS A CA 1
ATOM 772 C C . CYS A 1 96 ? -3.381 6.911 5.842 1.00 85.81 96 CYS A C 1
ATOM 774 O O . CYS A 1 96 ? -3.690 7.360 6.946 1.00 85.81 96 CYS A O 1
ATOM 776 N N . LEU A 1 97 ? -3.077 5.624 5.667 1.00 83.81 97 LEU A N 1
ATOM 777 C CA . LEU A 1 97 ? -3.071 4.665 6.772 1.00 83.81 97 LEU A CA 1
ATOM 778 C C . LEU A 1 97 ? -1.996 4.959 7.811 1.00 83.81 97 LEU A C 1
ATOM 780 O O . LEU A 1 97 ? -2.257 4.865 9.011 1.00 83.81 97 LEU A O 1
ATOM 784 N N . SER A 1 98 ? -0.800 5.340 7.369 1.00 84.69 98 SER A N 1
ATOM 785 C CA . SER A 1 98 ? 0.279 5.742 8.271 1.00 84.69 98 SER A CA 1
ATOM 786 C C . SER A 1 98 ? -0.129 6.959 9.113 1.00 84.69 98 SER A C 1
ATOM 788 O O . SER A 1 98 ? 0.035 6.972 10.340 1.00 84.69 98 SER A O 1
ATOM 790 N N . ALA A 1 99 ? -0.769 7.948 8.483 1.00 85.50 99 ALA A N 1
ATOM 791 C CA . ALA A 1 99 ? -1.306 9.123 9.161 1.00 85.50 99 ALA A CA 1
ATOM 792 C C . ALA A 1 99 ? -2.426 8.757 10.153 1.00 85.50 99 ALA A C 1
ATOM 794 O O . ALA A 1 99 ? -2.391 9.187 11.307 1.00 85.50 99 ALA A O 1
ATOM 795 N N . GLN A 1 100 ? -3.376 7.904 9.752 1.00 85.56 100 GLN A N 1
ATOM 796 C CA . GLN A 1 100 ? -4.444 7.412 10.632 1.00 85.56 100 GLN A CA 1
ATOM 797 C C . GLN A 1 100 ? -3.894 6.646 11.839 1.00 85.56 100 GLN A C 1
ATOM 799 O O . GLN A 1 100 ? -4.366 6.835 12.960 1.00 85.56 100 GLN A O 1
ATOM 804 N N . ARG A 1 101 ? -2.871 5.810 11.637 1.00 82.75 101 ARG A N 1
ATOM 805 C CA . ARG A 1 101 ? -2.213 5.069 12.718 1.00 82.75 101 ARG A CA 1
ATOM 806 C C . ARG A 1 101 ? -1.527 6.014 13.698 1.00 82.75 101 ARG A C 1
ATOM 808 O O . ARG A 1 101 ? -1.629 5.818 14.906 1.00 82.75 101 ARG A O 1
ATOM 815 N N . THR A 1 102 ? -0.859 7.042 13.186 1.00 86.06 102 THR A N 1
ATOM 816 C CA . THR A 1 102 ? -0.201 8.062 14.010 1.00 86.06 102 THR A CA 1
ATOM 817 C C . THR A 1 102 ? -1.227 8.809 14.857 1.00 86.06 102 THR A C 1
ATOM 819 O O . THR A 1 102 ? -1.047 8.925 16.067 1.00 86.06 102 THR A O 1
ATOM 822 N N . LEU A 1 103 ? -2.356 9.200 14.258 1.00 84.88 103 LEU A N 1
ATOM 823 C CA . LEU A 1 103 ? -3.467 9.833 14.969 1.00 84.88 103 LEU A CA 1
ATOM 824 C C . LEU A 1 103 ? -4.050 8.919 16.062 1.00 84.88 103 LEU A C 1
ATOM 826 O O . LEU A 1 103 ? -4.312 9.365 17.178 1.00 84.88 103 LEU A O 1
ATOM 830 N N . ALA A 1 104 ? -4.218 7.625 15.773 1.00 83.38 104 ALA A N 1
ATOM 831 C CA . ALA A 1 104 ? -4.711 6.658 16.752 1.00 83.38 104 ALA A CA 1
ATOM 832 C C . ALA A 1 104 ? -3.743 6.482 17.937 1.00 83.38 104 ALA A C 1
ATOM 834 O O . ALA A 1 104 ? -4.183 6.478 19.087 1.00 83.38 104 ALA A O 1
ATOM 835 N N . MET A 1 105 ? -2.434 6.382 17.677 1.00 84.31 105 MET A N 1
ATOM 836 C CA . MET A 1 105 ? -1.414 6.258 18.728 1.00 84.31 105 MET A CA 1
ATOM 837 C C . MET A 1 105 ? -1.322 7.521 19.592 1.00 84.31 105 MET A C 1
ATOM 839 O O . MET A 1 105 ? -1.183 7.418 20.812 1.00 84.31 105 MET A O 1
ATOM 843 N N . MET A 1 106 ? -1.469 8.707 18.997 1.00 82.38 106 MET A N 1
ATOM 844 C CA . MET A 1 106 ? -1.498 9.967 19.747 1.00 82.38 106 MET A CA 1
ATOM 845 C C . MET A 1 106 ? -2.676 10.031 20.715 1.00 82.38 106 MET A C 1
ATOM 847 O O . MET A 1 106 ? -2.473 10.271 21.901 1.00 82.38 106 MET A O 1
ATOM 851 N N . ARG A 1 107 ? -3.883 9.678 20.257 1.00 81.12 107 ARG A N 1
ATOM 852 C CA . ARG A 1 107 ? -5.081 9.656 21.115 1.00 81.12 107 ARG A CA 1
ATOM 853 C C . ARG A 1 107 ? -4.987 8.669 22.274 1.00 81.12 107 ARG A C 1
ATOM 855 O O . ARG A 1 107 ? -5.587 8.892 23.323 1.00 81.12 107 ARG A O 1
ATOM 862 N N . MET A 1 108 ? -4.260 7.564 22.098 1.00 79.19 108 MET A N 1
ATOM 863 C CA . MET A 1 108 ? -3.974 6.648 23.206 1.00 79.19 108 MET A CA 1
ATOM 864 C C . MET A 1 108 ? -2.960 7.243 24.187 1.00 79.19 108 MET A C 1
ATOM 866 O O . MET A 1 108 ? -3.096 7.049 25.392 1.00 79.19 108 MET A O 1
ATOM 870 N N . THR A 1 109 ? -1.972 7.983 23.684 1.00 79.62 109 THR A N 1
ATOM 871 C CA . THR A 1 109 ? -0.910 8.584 24.503 1.00 79.62 109 THR A CA 1
ATOM 872 C C . THR A 1 109 ? -1.441 9.719 25.381 1.00 79.62 109 THR A C 1
ATOM 874 O O . THR A 1 109 ? -1.042 9.814 26.541 1.00 79.62 109 THR A O 1
ATOM 877 N N . ASP A 1 110 ? -2.403 10.508 24.891 1.00 75.69 110 ASP A N 1
ATOM 878 C CA . ASP A 1 110 ? -3.049 11.576 25.673 1.00 75.69 110 ASP A CA 1
ATOM 879 C C . ASP A 1 110 ? -3.697 11.052 26.958 1.00 75.69 110 ASP A C 1
ATOM 881 O O . ASP A 1 110 ? -3.550 11.650 28.024 1.00 75.69 110 ASP A O 1
ATOM 885 N N . LYS A 1 111 ? -4.347 9.882 26.893 1.00 75.81 111 LYS A N 1
ATOM 886 C CA . LYS A 1 111 ? -4.953 9.250 28.076 1.00 75.81 111 LYS A CA 1
ATOM 887 C C . LYS A 1 111 ? -3.924 8.809 29.115 1.00 75.81 111 LYS A C 1
ATOM 889 O O . LYS A 1 111 ? -4.266 8.692 30.286 1.00 75.81 111 LYS A O 1
ATOM 894 N N . ILE A 1 112 ? -2.697 8.517 28.687 1.00 80.38 112 ILE A N 1
ATOM 895 C CA . ILE A 1 112 ? -1.638 7.996 29.557 1.00 80.38 112 ILE A CA 1
ATOM 896 C C . ILE A 1 112 ? -0.860 9.140 30.208 1.00 80.38 112 ILE A C 1
ATOM 898 O O . ILE A 1 112 ? -0.474 9.028 31.369 1.00 80.38 112 ILE A O 1
ATOM 902 N N . PHE A 1 113 ? -0.603 10.228 29.476 1.00 80.56 113 PHE A N 1
ATOM 903 C CA . PHE A 1 113 ? 0.365 11.234 29.915 1.00 80.56 113 PHE A CA 1
ATOM 904 C C . PHE A 1 113 ? -0.248 12.491 30.556 1.00 80.56 113 PHE A C 1
ATOM 906 O O . PHE A 1 113 ? 0.522 13.320 31.038 1.00 80.56 113 PHE A O 1
ATOM 913 N N . SER A 1 114 ? -1.585 12.640 30.593 1.00 78.31 114 SER A N 1
ATOM 914 C CA . SER A 1 114 ? -2.323 13.761 31.228 1.00 78.31 114 SER A CA 1
ATOM 915 C C . SER A 1 114 ? -1.664 15.138 31.053 1.00 78.31 114 SER A C 1
ATOM 917 O O . SER A 1 114 ? -1.680 15.974 31.956 1.00 78.31 114 SER A O 1
ATOM 919 N N . ARG A 1 115 ? -1.026 15.373 29.903 1.00 73.19 115 ARG A N 1
ATOM 920 C CA . ARG A 1 115 ? -0.400 16.650 29.571 1.00 73.19 115 ARG A CA 1
ATOM 921 C C . ARG A 1 115 ? -1.330 17.396 28.638 1.00 73.19 115 ARG A C 1
ATOM 923 O O . ARG A 1 115 ? -1.734 16.842 27.622 1.00 73.19 115 ARG A O 1
ATOM 930 N N . ASP A 1 116 ? -1.581 18.661 28.955 1.00 83.38 116 ASP A N 1
ATOM 931 C CA . ASP A 1 116 ? -2.239 19.616 28.066 1.00 83.38 116 ASP A CA 1
ATOM 932 C C . ASP A 1 116 ? -1.352 19.886 26.840 1.00 83.38 116 ASP A C 1
ATOM 934 O O . ASP A 1 116 ? -0.583 20.849 26.785 1.00 83.38 116 ASP A O 1
ATOM 938 N N . ILE A 1 117 ? -1.403 18.987 25.857 1.00 78.88 117 ILE A N 1
ATOM 939 C CA . ILE A 1 117 ? -0.798 19.202 24.546 1.00 78.88 117 ILE A CA 1
ATOM 940 C C . ILE A 1 117 ? -1.722 20.149 23.766 1.00 78.88 117 ILE A C 1
ATOM 942 O O . ILE A 1 117 ? -2.938 19.952 23.736 1.00 78.88 117 ILE A O 1
ATOM 946 N N . PRO A 1 118 ? -1.185 21.198 23.124 1.00 82.31 118 PRO A N 1
ATOM 947 C CA . PRO A 1 118 ? -2.005 22.133 22.373 1.00 82.31 118 PRO A CA 1
ATOM 948 C C . PRO A 1 118 ? -2.641 21.478 21.136 1.00 82.31 118 PRO A C 1
ATOM 950 O O . PRO A 1 118 ? -1.980 20.763 20.383 1.00 82.31 118 PRO A O 1
ATOM 953 N N . VAL A 1 119 ? -3.909 21.817 20.874 1.00 82.38 119 VAL A N 1
ATOM 954 C CA . VAL A 1 119 ? -4.770 21.243 19.814 1.00 82.38 119 VAL A CA 1
ATOM 955 C C . VAL A 1 119 ? -4.136 21.271 18.412 1.00 82.38 119 VAL A C 1
ATOM 957 O O . VAL A 1 119 ? -4.400 20.397 17.590 1.00 82.38 119 VAL A O 1
ATOM 960 N N . TYR A 1 120 ? -3.263 22.241 18.112 1.00 85.00 120 TYR A N 1
ATOM 961 C CA . TYR A 1 120 ? -2.592 22.309 16.807 1.00 85.00 120 TYR A CA 1
ATOM 962 C C . TYR A 1 120 ? -1.603 21.156 16.572 1.00 85.00 120 TYR A C 1
ATOM 964 O O . TYR A 1 120 ? -1.367 20.777 15.426 1.00 85.00 120 TYR A O 1
ATOM 972 N N . PHE A 1 121 ? -1.039 20.567 17.630 1.00 84.88 121 PHE A N 1
ATOM 973 C CA . PHE A 1 121 ? -0.066 19.483 17.504 1.00 84.88 121 PHE A CA 1
ATOM 974 C C . PHE A 1 121 ? -0.716 18.159 17.056 1.00 84.88 121 PHE A C 1
ATOM 976 O O . PHE A 1 121 ? -0.053 17.371 16.381 1.00 84.88 121 PHE A O 1
ATOM 983 N N . GLU A 1 122 ? -2.018 17.956 17.327 1.00 84.75 122 GLU A N 1
ATOM 984 C CA . GLU A 1 122 ? -2.774 16.751 16.922 1.00 84.75 122 GLU A CA 1
ATOM 985 C C . GLU A 1 122 ? -2.784 16.567 15.395 1.00 84.75 122 GLU A C 1
ATOM 987 O O . GLU A 1 122 ? -2.728 15.442 14.902 1.00 84.75 122 GLU A O 1
ATOM 992 N N . TRP A 1 123 ? -2.796 17.663 14.629 1.00 86.12 123 TRP A N 1
ATOM 993 C CA . TRP A 1 123 ? -2.897 17.621 13.165 1.00 86.12 123 TRP A CA 1
ATOM 994 C C . TRP A 1 123 ? -1.551 17.744 12.452 1.00 86.12 123 TRP A C 1
ATOM 996 O O . TRP A 1 123 ? -1.380 17.199 11.359 1.00 86.12 123 TRP A O 1
ATOM 1006 N N . ILE A 1 124 ? -0.579 18.425 13.067 1.00 88.75 124 ILE A N 1
ATOM 1007 C CA . ILE A 1 124 ? 0.736 18.655 12.456 1.00 88.75 124 ILE A CA 1
ATOM 1008 C C . ILE A 1 124 ? 1.474 17.334 12.251 1.00 88.75 124 ILE A C 1
ATOM 1010 O O . ILE A 1 124 ? 2.010 17.100 11.170 1.00 88.75 124 ILE A O 1
ATOM 1014 N N . VAL A 1 125 ? 1.494 16.447 13.249 1.00 87.12 125 VAL A N 1
ATOM 1015 C CA . VAL A 1 125 ? 2.303 15.225 13.150 1.00 87.12 125 VAL A CA 1
ATOM 1016 C C . VAL A 1 125 ? 1.750 14.232 12.121 1.00 87.12 125 VAL A C 1
ATOM 1018 O O . VAL A 1 125 ? 2.530 13.803 11.268 1.00 87.12 125 VAL A O 1
ATOM 1021 N N . PRO A 1 126 ? 0.440 13.912 12.081 1.00 84.88 126 PRO A N 1
ATOM 1022 C CA . PRO A 1 126 ? -0.127 13.133 10.980 1.00 84.88 126 PRO A CA 1
ATOM 1023 C C . PRO A 1 126 ? 0.081 13.800 9.617 1.00 84.88 126 PRO A C 1
ATOM 1025 O O . PRO A 1 126 ? 0.351 13.104 8.642 1.00 84.88 126 PRO A O 1
ATOM 1028 N N . GLY A 1 127 ? 0.011 15.136 9.547 1.00 86.00 127 GLY A N 1
ATOM 1029 C CA . GLY A 1 127 ? 0.290 15.896 8.328 1.00 86.00 127 GLY A CA 1
ATOM 1030 C C . GLY A 1 127 ? 1.728 15.726 7.834 1.00 86.00 127 GLY A C 1
ATOM 1031 O O . GLY A 1 127 ? 1.943 15.482 6.649 1.00 86.00 127 GLY A O 1
ATOM 1032 N N . ILE A 1 128 ? 2.712 15.773 8.737 1.00 86.19 128 ILE A N 1
ATOM 1033 C CA . ILE A 1 128 ? 4.124 15.518 8.417 1.00 86.19 128 ILE A CA 1
ATOM 1034 C C . ILE A 1 128 ? 4.318 14.071 7.958 1.00 86.19 128 ILE A C 1
ATOM 1036 O O . ILE A 1 128 ? 4.979 13.839 6.949 1.00 86.19 128 ILE A O 1
ATOM 1040 N N . VAL A 1 129 ? 3.726 13.097 8.655 1.00 86.31 129 VAL A N 1
ATOM 1041 C CA . VAL A 1 129 ? 3.812 11.677 8.274 1.00 86.31 129 VAL A CA 1
ATOM 1042 C C . VAL A 1 129 ? 3.193 11.438 6.897 1.00 86.31 129 VAL A C 1
ATOM 1044 O O . VAL A 1 129 ? 3.761 10.700 6.096 1.00 86.31 129 VAL A O 1
ATOM 1047 N N . LEU A 1 130 ? 2.072 12.094 6.589 1.00 85.62 130 LEU A N 1
ATOM 1048 C CA . LEU A 1 130 ? 1.433 12.021 5.279 1.00 85.62 130 LEU A CA 1
ATOM 1049 C C . LEU A 1 130 ? 2.303 12.663 4.190 1.00 85.62 130 LEU A C 1
ATOM 1051 O O . LEU A 1 130 ? 2.505 12.061 3.138 1.00 85.62 130 LEU A O 1
ATOM 1055 N N . ALA A 1 131 ? 2.868 13.844 4.457 1.00 85.12 131 ALA A N 1
ATOM 1056 C CA . ALA A 1 131 ? 3.765 14.525 3.529 1.00 85.12 131 ALA A CA 1
ATOM 1057 C C . ALA A 1 131 ? 5.011 13.675 3.234 1.00 85.12 131 ALA A C 1
ATOM 1059 O O . ALA A 1 131 ? 5.319 13.426 2.070 1.00 85.12 131 ALA A O 1
ATOM 1060 N N . LEU A 1 132 ? 5.672 13.146 4.269 1.00 80.38 132 LEU A N 1
ATOM 1061 C CA . LEU A 1 132 ? 6.833 12.264 4.125 1.00 80.38 132 LEU A CA 1
ATOM 1062 C C . LEU A 1 132 ? 6.473 10.944 3.430 1.00 80.38 132 LEU A C 1
ATOM 1064 O O . LEU A 1 132 ? 7.218 10.481 2.570 1.00 80.38 132 LEU A O 1
ATOM 1068 N N . GLY A 1 133 ? 5.311 10.367 3.744 1.00 75.06 133 GLY A N 1
ATOM 1069 C CA . GLY A 1 133 ? 4.798 9.158 3.096 1.00 75.06 133 GLY A CA 1
ATOM 1070 C C . GLY A 1 133 ? 4.436 9.350 1.621 1.00 75.06 133 GLY A C 1
ATOM 1071 O O . GLY A 1 133 ? 4.444 8.382 0.867 1.00 75.06 133 GLY A O 1
ATOM 1072 N N . SER A 1 134 ? 4.166 10.587 1.188 1.00 78.56 134 SER A N 1
ATOM 1073 C CA . SER A 1 134 ? 3.884 10.923 -0.214 1.00 78.56 134 SER A CA 1
ATOM 1074 C C . SER A 1 134 ? 5.140 11.153 -1.068 1.00 78.56 134 SER A C 1
ATOM 1076 O O . SER A 1 134 ? 5.054 11.160 -2.294 1.00 78.56 134 SER A O 1
ATOM 1078 N N . VAL A 1 135 ? 6.325 11.291 -0.457 1.00 80.56 135 VAL A N 1
ATOM 1079 C CA . VAL A 1 135 ? 7.588 11.529 -1.185 1.00 80.56 135 VAL A CA 1
ATOM 1080 C C . VAL A 1 135 ? 7.900 10.424 -2.207 1.00 80.56 135 VAL A C 1
ATOM 1082 O O . VAL A 1 135 ? 8.218 10.761 -3.349 1.00 80.56 135 VAL A O 1
ATOM 1085 N N . PRO A 1 136 ? 7.765 9.119 -1.889 1.00 72.69 136 PRO A N 1
ATOM 1086 C CA . PRO A 1 136 ? 7.947 8.059 -2.880 1.00 72.69 136 PRO A CA 1
ATOM 1087 C C . PRO A 1 136 ? 6.987 8.168 -4.071 1.00 72.69 136 PRO A C 1
ATOM 1089 O O . PRO A 1 136 ? 7.366 7.799 -5.177 1.00 72.69 136 PRO A O 1
ATOM 1092 N N . VAL A 1 137 ? 5.783 8.725 -3.882 1.00 71.19 137 VAL A N 1
ATOM 1093 C CA . VAL A 1 137 ? 4.803 8.944 -4.965 1.00 71.19 137 VAL A CA 1
ATOM 1094 C C . VAL A 1 137 ? 5.320 9.942 -5.968 1.00 71.19 137 VAL A C 1
ATOM 1096 O O . VAL A 1 137 ? 5.337 9.658 -7.160 1.00 71.19 137 VAL A O 1
ATOM 1099 N N . ALA A 1 138 ? 5.748 11.104 -5.477 1.00 71.38 138 ALA A N 1
ATOM 1100 C CA . ALA A 1 138 ? 6.266 12.160 -6.329 1.00 71.38 138 ALA A CA 1
ATOM 1101 C C . ALA A 1 138 ? 7.505 11.674 -7.093 1.00 71.38 138 ALA A C 1
ATOM 1103 O O . ALA A 1 138 ? 7.608 11.887 -8.299 1.00 71.38 138 ALA A O 1
ATOM 1104 N N . THR A 1 139 ? 8.401 10.957 -6.409 1.00 72.56 139 THR A N 1
ATOM 1105 C CA . THR A 1 139 ? 9.628 10.416 -7.004 1.00 72.56 139 THR A CA 1
ATOM 1106 C C . THR A 1 139 ? 9.337 9.339 -8.049 1.00 72.56 139 THR A C 1
ATOM 1108 O O . THR A 1 139 ? 9.907 9.397 -9.138 1.00 72.56 139 THR A O 1
ATOM 1111 N N . ASN A 1 140 ? 8.438 8.392 -7.759 1.00 68.19 140 ASN A N 1
ATOM 1112 C CA . ASN A 1 140 ? 8.063 7.349 -8.713 1.00 68.19 140 ASN A CA 1
ATOM 1113 C C . ASN A 1 140 ? 7.321 7.946 -9.904 1.00 68.19 140 ASN A C 1
ATOM 1115 O O . ASN A 1 140 ? 7.729 7.712 -11.030 1.00 68.19 140 ASN A O 1
ATOM 1119 N N . LEU A 1 141 ? 6.317 8.800 -9.690 1.00 69.75 141 LEU A N 1
ATOM 1120 C CA . LEU A 1 141 ? 5.600 9.455 -10.786 1.00 69.75 141 LEU A CA 1
ATOM 1121 C C . LEU A 1 141 ? 6.558 10.240 -11.693 1.00 69.75 141 LEU A C 1
ATOM 1123 O O . LEU A 1 141 ? 6.440 10.181 -12.914 1.00 69.75 141 LEU A O 1
ATOM 1127 N N . PHE A 1 142 ? 7.545 10.926 -11.115 1.00 70.31 142 PHE A N 1
ATOM 1128 C CA . PHE A 1 142 ? 8.557 11.641 -11.884 1.00 70.31 142 PHE A CA 1
ATOM 1129 C C . PHE A 1 142 ? 9.456 10.695 -12.694 1.00 70.31 142 PHE A C 1
ATOM 1131 O O . PHE A 1 142 ? 9.632 10.901 -13.897 1.00 70.31 142 PHE A O 1
ATOM 1138 N N . ASN A 1 143 ? 9.983 9.637 -12.073 1.00 70.00 143 ASN A N 1
ATOM 1139 C CA . ASN A 1 143 ? 10.806 8.641 -12.764 1.00 70.00 143 ASN A CA 1
ATOM 1140 C C . ASN A 1 143 ? 10.054 7.960 -13.898 1.00 70.00 143 ASN A C 1
ATOM 1142 O O . ASN A 1 143 ? 10.576 7.848 -15.008 1.00 70.00 143 ASN A O 1
ATOM 1146 N N . GLU A 1 144 ? 8.808 7.588 -13.636 1.00 65.88 144 GLU A N 1
ATOM 1147 C CA . GLU A 1 144 ? 7.939 6.990 -14.628 1.00 65.88 144 GLU A CA 1
ATOM 1148 C C . GLU A 1 144 ? 7.689 7.994 -15.773 1.00 65.88 144 GLU A C 1
ATOM 1150 O O . GLU A 1 144 ? 7.891 7.675 -16.945 1.00 65.88 144 GLU A O 1
ATOM 1155 N N . THR A 1 145 ? 7.342 9.256 -15.505 1.00 66.56 145 THR A N 1
ATOM 1156 C CA . THR A 1 145 ? 7.170 10.216 -16.614 1.00 66.56 145 THR A CA 1
ATOM 1157 C C . THR A 1 145 ? 8.431 10.327 -17.473 1.00 66.56 145 THR A C 1
ATOM 1159 O O . THR A 1 145 ? 8.337 10.275 -18.699 1.00 66.56 145 THR A O 1
ATOM 1162 N N . ARG A 1 146 ? 9.618 10.355 -16.854 1.00 69.38 146 ARG A N 1
ATOM 1163 C CA . ARG A 1 146 ? 10.902 10.405 -17.560 1.00 69.38 146 ARG A CA 1
ATOM 1164 C C . ARG A 1 146 ? 11.166 9.163 -18.414 1.00 69.38 146 ARG A C 1
ATOM 1166 O O . ARG A 1 146 ? 11.674 9.303 -19.526 1.00 69.38 146 ARG A O 1
ATOM 1173 N N . TYR A 1 147 ? 10.824 7.971 -17.927 1.00 63.53 147 TYR A N 1
ATOM 1174 C CA . TYR A 1 147 ? 11.032 6.735 -18.679 1.00 63.53 147 TYR A CA 1
ATOM 1175 C C . TYR A 1 147 ? 10.198 6.707 -19.966 1.00 63.53 147 TYR A C 1
ATOM 1177 O O . TYR A 1 147 ? 10.737 6.365 -21.013 1.00 63.53 147 TYR A O 1
ATOM 1185 N N . VAL A 1 148 ? 8.941 7.169 -19.941 1.00 62.53 148 VAL A N 1
ATOM 1186 C CA . VAL A 1 148 ? 8.097 7.284 -21.156 1.00 62.53 148 VAL A CA 1
ATOM 1187 C C . VAL A 1 148 ? 8.695 8.233 -22.178 1.00 62.53 148 VAL A C 1
ATOM 1189 O O . VAL A 1 148 ? 8.660 7.950 -23.373 1.00 62.53 148 VAL A O 1
ATOM 1192 N N . PHE A 1 149 ? 9.251 9.354 -21.717 1.00 64.00 149 PHE A N 1
ATOM 1193 C CA . PHE A 1 149 ? 9.927 10.291 -22.610 1.00 64.00 149 PHE A CA 1
ATOM 1194 C C . PHE A 1 149 ? 11.179 9.671 -23.248 1.00 64.00 149 PHE A C 1
ATOM 1196 O O . PHE A 1 149 ? 11.517 10.022 -24.374 1.00 64.00 149 PHE A O 1
ATOM 1203 N N . SER A 1 150 ? 11.845 8.735 -22.563 1.00 65.25 150 SER A N 1
ATOM 1204 C CA . SER A 1 150 ? 13.093 8.119 -23.024 1.00 65.25 150 SER A CA 1
ATOM 1205 C C . SER A 1 150 ? 12.916 6.830 -23.836 1.00 65.25 150 SER A C 1
ATOM 1207 O O . SER A 1 150 ? 13.772 6.541 -24.668 1.00 65.25 150 SER A O 1
ATOM 1209 N N . SER A 1 151 ? 11.881 6.021 -23.587 1.00 58.66 151 SER A N 1
ATOM 1210 C CA . SER A 1 151 ? 11.777 4.638 -24.094 1.00 58.66 151 SER A CA 1
ATOM 1211 C C . SER A 1 151 ? 11.164 4.503 -25.492 1.00 58.66 151 SER A C 1
ATOM 1213 O O . SER A 1 151 ? 10.998 3.393 -25.991 1.00 58.66 151 SER A O 1
ATOM 1215 N N . GLY A 1 152 ? 10.873 5.610 -26.180 1.00 53.50 152 GLY A N 1
ATOM 1216 C CA . GLY A 1 152 ? 10.545 5.560 -27.605 1.00 53.50 152 GLY A CA 1
ATOM 1217 C C . GLY A 1 152 ? 9.153 5.014 -27.944 1.00 53.50 152 GLY A C 1
ATOM 1218 O O . GLY A 1 152 ? 8.903 4.730 -29.116 1.00 53.50 152 GLY A O 1
ATOM 1219 N N . CYS A 1 153 ? 8.207 4.956 -26.991 1.00 57.94 153 CYS A N 1
ATOM 1220 C CA . CYS A 1 153 ? 6.785 5.055 -27.351 1.00 57.94 153 CYS A CA 1
ATOM 1221 C C . CYS A 1 153 ? 6.603 6.465 -27.939 1.00 57.94 153 CYS A C 1
ATOM 1223 O O . CYS A 1 153 ? 6.390 7.428 -27.213 1.00 57.94 153 CYS A O 1
ATOM 1225 N N . SER A 1 154 ? 6.855 6.594 -29.243 1.00 46.12 154 SER A N 1
ATOM 1226 C CA . SER A 1 154 ? 7.144 7.835 -29.965 1.00 46.12 154 SER A CA 1
ATOM 1227 C C . SER A 1 154 ? 6.028 8.859 -29.795 1.00 46.12 154 SER A C 1
ATOM 1229 O O . SER A 1 154 ? 5.044 8.886 -30.529 1.00 46.12 154 SER A O 1
ATOM 1231 N N . VAL A 1 155 ? 6.190 9.740 -28.811 1.00 46.47 155 VAL A N 1
ATOM 1232 C CA . VAL A 1 155 ? 5.380 10.944 -28.699 1.00 46.47 155 VAL A CA 1
ATOM 1233 C C . VAL A 1 155 ? 6.182 12.066 -29.337 1.00 46.47 155 VAL A C 1
ATOM 1235 O O . VAL A 1 155 ? 7.138 12.566 -28.753 1.00 46.47 155 VAL A O 1
ATOM 1238 N N . SER A 1 156 ? 5.823 12.443 -30.562 1.00 43.78 156 SER A N 1
ATOM 1239 C CA . SER A 1 156 ? 6.372 13.628 -31.215 1.00 43.78 156 SER A CA 1
ATOM 1240 C C . SER A 1 156 ? 5.916 14.876 -30.452 1.00 43.78 156 SER A C 1
ATOM 1242 O O . SER A 1 156 ? 4.821 15.387 -30.692 1.00 43.78 156 SER A O 1
ATOM 1244 N N . PHE A 1 157 ? 6.726 15.355 -29.509 1.00 47.16 157 PHE A N 1
ATOM 1245 C CA . PHE A 1 157 ? 6.547 16.669 -28.901 1.00 47.16 157 PHE A CA 1
ATOM 1246 C C . PHE A 1 157 ? 7.560 17.641 -29.498 1.00 47.16 157 PHE A C 1
ATOM 1248 O O . PHE A 1 157 ? 8.758 17.384 -29.524 1.00 47.16 157 PHE A O 1
ATOM 1255 N N . ASN A 1 158 ? 7.039 18.749 -30.017 1.00 42.06 158 ASN A N 1
ATOM 1256 C CA . ASN A 1 158 ? 7.811 19.835 -30.601 1.00 42.06 158 ASN A CA 1
ATOM 1257 C C . ASN A 1 158 ? 8.531 20.574 -29.451 1.00 42.06 158 ASN A C 1
ATOM 1259 O O . ASN A 1 158 ? 7.894 21.288 -28.678 1.00 42.06 158 ASN A O 1
ATOM 1263 N N . GLU A 1 159 ? 9.825 20.305 -29.273 1.00 48.88 159 GLU A N 1
ATOM 1264 C CA . GLU A 1 159 ? 10.677 20.784 -28.175 1.00 48.88 159 GLU A CA 1
ATOM 1265 C C . GLU A 1 159 ? 10.996 22.287 -28.279 1.00 48.88 159 GLU A C 1
ATOM 1267 O O . GLU A 1 159 ? 11.707 22.715 -29.185 1.00 48.88 159 GLU A O 1
ATOM 1272 N N . THR A 1 160 ? 10.568 23.078 -27.288 1.00 50.31 160 THR A N 1
ATOM 1273 C CA . THR A 1 160 ? 11.190 24.372 -26.940 1.00 50.31 160 THR A CA 1
ATOM 1274 C C . THR A 1 160 ? 11.062 24.631 -25.432 1.00 50.31 160 THR A C 1
ATOM 1276 O O . THR A 1 160 ? 10.111 25.286 -25.012 1.00 50.31 160 THR A O 1
ATOM 1279 N N . SER A 1 161 ? 11.965 24.115 -24.584 1.00 53.53 161 SER A N 1
ATOM 1280 C CA . SER A 1 161 ? 12.079 24.558 -23.175 1.00 53.53 161 SER A CA 1
ATOM 1281 C C . SER A 1 161 ? 13.333 23.992 -22.481 1.00 53.53 161 SER A C 1
ATOM 1283 O O . SER A 1 161 ? 13.332 22.873 -21.973 1.00 53.53 161 SER A O 1
ATOM 1285 N N . ASN A 1 162 ? 14.409 24.785 -22.432 1.00 60.50 162 ASN A N 1
ATOM 1286 C CA . ASN A 1 162 ? 15.677 24.432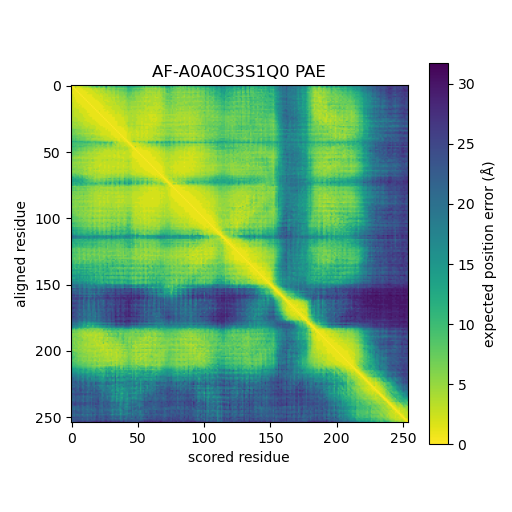 -21.770 1.00 60.50 162 ASN A CA 1
ATOM 1287 C C . ASN A 1 162 ? 15.639 24.569 -20.233 1.00 60.50 162 ASN A C 1
ATOM 1289 O O . ASN A 1 162 ? 16.579 24.160 -19.555 1.00 60.50 162 ASN A O 1
ATOM 1293 N N . GLU A 1 163 ? 14.566 25.116 -19.656 1.00 51.72 163 GLU A N 1
ATOM 1294 C CA . GLU A 1 163 ? 14.472 25.335 -18.204 1.00 51.72 163 GLU A CA 1
ATOM 1295 C C . GLU A 1 163 ? 14.099 24.055 -17.439 1.00 51.72 163 GLU A C 1
ATOM 1297 O O . GLU A 1 163 ? 14.586 23.834 -16.331 1.00 51.72 163 GLU A O 1
ATOM 1302 N N . ALA A 1 164 ? 13.346 23.142 -18.065 1.00 53.19 164 ALA A N 1
ATOM 1303 C CA . ALA A 1 164 ? 13.019 21.840 -17.479 1.00 53.19 164 ALA A CA 1
ATOM 1304 C C . ALA A 1 164 ? 14.265 20.952 -17.276 1.00 53.19 164 ALA A C 1
ATOM 1306 O O . ALA A 1 164 ? 14.330 20.171 -16.324 1.00 53.19 164 ALA A O 1
ATOM 1307 N N . ALA A 1 165 ? 15.283 21.101 -18.131 1.00 50.38 165 ALA A N 1
ATOM 1308 C CA . ALA A 1 165 ? 16.485 20.271 -18.120 1.00 50.38 165 ALA A CA 1
ATOM 1309 C C . ALA A 1 165 ? 17.350 20.474 -16.861 1.00 50.38 165 ALA A C 1
ATOM 1311 O O . ALA A 1 165 ? 17.884 19.504 -16.322 1.00 50.38 165 ALA A O 1
ATOM 1312 N N . MET A 1 166 ? 17.454 21.702 -16.336 1.00 50.16 166 MET A N 1
ATOM 1313 C CA . MET A 1 166 ? 18.236 21.963 -15.117 1.00 50.16 166 MET A CA 1
ATOM 1314 C C . MET A 1 166 ? 17.535 21.475 -13.844 1.00 50.16 166 MET A C 1
ATOM 1316 O O . MET A 1 166 ? 18.196 20.935 -12.955 1.00 50.16 166 MET A O 1
ATOM 1320 N N . THR A 1 167 ? 16.204 21.574 -13.765 1.00 52.44 167 THR A N 1
ATOM 1321 C CA . THR A 1 167 ? 15.435 21.007 -12.644 1.00 52.44 167 THR A CA 1
ATOM 1322 C C . THR A 1 167 ? 15.504 19.474 -12.646 1.00 52.44 167 THR A C 1
ATOM 1324 O O . THR A 1 167 ? 15.636 18.857 -11.590 1.00 52.44 167 THR A O 1
ATOM 1327 N N . LEU A 1 168 ? 15.525 18.862 -13.837 1.00 49.62 168 LEU A N 1
ATOM 1328 C CA . LEU A 1 168 ? 15.747 17.427 -14.038 1.00 49.62 168 LEU A CA 1
ATOM 1329 C C . LEU A 1 168 ? 17.121 16.965 -13.517 1.00 49.62 168 LEU A C 1
ATOM 1331 O O . LEU A 1 168 ? 17.196 15.945 -12.839 1.00 49.62 168 LEU A O 1
ATOM 1335 N N . VAL A 1 169 ? 18.212 17.697 -13.768 1.00 56.59 169 VAL A N 1
ATOM 1336 C CA . VAL A 1 169 ? 19.563 17.315 -13.296 1.00 56.59 169 VAL A CA 1
ATOM 1337 C C . VAL A 1 169 ? 19.693 17.396 -11.768 1.00 56.59 169 VAL A C 1
ATOM 1339 O O . VAL A 1 169 ? 20.275 16.498 -11.151 1.00 56.59 169 VAL A O 1
ATOM 1342 N N . ALA A 1 170 ? 19.099 18.412 -11.135 1.00 51.41 170 ALA A N 1
ATOM 1343 C CA . ALA A 1 170 ? 19.113 18.541 -9.676 1.00 51.41 170 ALA A CA 1
ATOM 1344 C C . ALA A 1 170 ? 18.321 17.411 -8.986 1.00 51.41 170 ALA A C 1
ATOM 1346 O O . ALA A 1 170 ? 18.792 16.844 -7.999 1.00 51.41 170 ALA A O 1
ATOM 1347 N N . LEU A 1 171 ? 17.169 17.018 -9.544 1.00 47.62 171 LEU A N 1
ATOM 1348 C CA . LEU A 1 171 ? 16.354 15.923 -9.005 1.00 47.62 171 LEU A CA 1
ATOM 1349 C C . LEU A 1 171 ? 17.005 14.543 -9.224 1.00 47.62 171 LEU A C 1
ATOM 1351 O O . LEU A 1 171 ? 16.984 13.696 -8.332 1.00 47.62 171 LEU A O 1
ATOM 1355 N N . ASN A 1 172 ? 17.680 14.348 -10.361 1.00 48.34 172 ASN A N 1
ATOM 1356 C CA . ASN A 1 172 ? 18.421 13.117 -10.660 1.00 48.34 172 ASN A CA 1
ATOM 1357 C C . ASN A 1 172 ? 19.622 12.897 -9.727 1.00 48.34 172 ASN A C 1
ATOM 1359 O O . ASN A 1 172 ? 19.933 11.759 -9.380 1.00 48.34 172 ASN A O 1
ATOM 1363 N N . SER A 1 173 ? 20.269 13.976 -9.273 1.00 47.22 173 SER A N 1
ATOM 1364 C CA . SER A 1 173 ? 21.352 13.909 -8.278 1.00 47.22 173 SER A CA 1
ATOM 1365 C C . SER A 1 173 ? 20.864 13.351 -6.932 1.00 47.22 173 SER A C 1
ATOM 1367 O O . SER A 1 173 ? 21.577 12.589 -6.282 1.00 47.22 173 SER A O 1
ATOM 1369 N N . ALA A 1 174 ? 19.631 13.686 -6.533 1.00 48.00 174 ALA A N 1
ATOM 1370 C CA . ALA A 1 174 ? 19.011 13.185 -5.305 1.00 48.00 174 ALA A CA 1
ATOM 1371 C C . ALA A 1 174 ? 18.535 11.721 -5.434 1.00 48.00 174 ALA A C 1
ATOM 1373 O O . ALA A 1 174 ? 18.586 10.967 -4.461 1.00 48.00 174 ALA A O 1
ATOM 1374 N N . GLN A 1 175 ? 18.135 11.297 -6.638 1.00 46.31 175 GLN A N 1
ATOM 1375 C CA . GLN A 1 175 ? 17.680 9.931 -6.937 1.00 46.31 175 GLN A CA 1
ATOM 1376 C C . GLN A 1 175 ? 18.823 8.914 -7.068 1.00 46.31 175 GLN A C 1
ATOM 1378 O O . GLN A 1 175 ? 18.696 7.794 -6.573 1.00 46.31 175 GLN A O 1
ATOM 1383 N N . ILE A 1 176 ? 19.968 9.302 -7.649 1.00 45.12 176 ILE A N 1
ATOM 1384 C CA . ILE A 1 176 ? 21.177 8.452 -7.701 1.00 45.12 176 ILE A CA 1
ATOM 1385 C C . ILE A 1 176 ? 21.692 8.127 -6.289 1.00 45.12 176 ILE A C 1
ATOM 1387 O O . ILE A 1 176 ? 22.255 7.057 -6.070 1.00 45.12 176 ILE A O 1
ATOM 1391 N N . ALA A 1 177 ? 21.445 9.001 -5.311 1.00 43.22 177 ALA A N 1
ATOM 1392 C CA . ALA A 1 177 ? 21.793 8.745 -3.918 1.00 43.22 177 ALA A CA 1
ATOM 1393 C C . ALA A 1 177 ?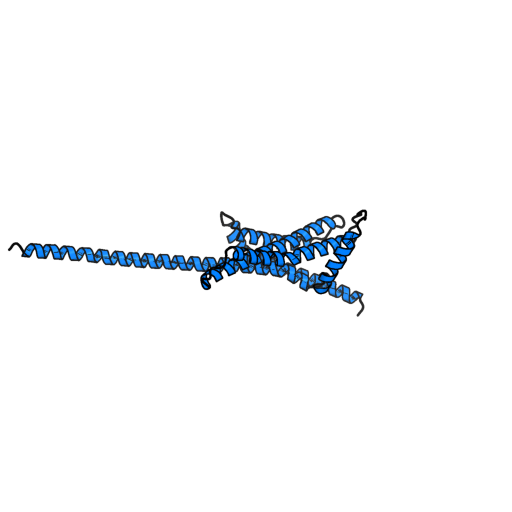 20.823 7.792 -3.191 1.00 43.22 177 ALA A C 1
ATOM 1395 O O . ALA A 1 177 ? 21.158 7.350 -2.094 1.00 43.22 177 ALA A O 1
ATOM 1396 N N . THR A 1 178 ? 19.638 7.477 -3.745 1.00 48.25 178 THR A N 1
ATOM 1397 C CA . THR A 1 178 ? 18.597 6.759 -2.984 1.00 48.25 178 THR A CA 1
ATOM 1398 C C . THR A 1 178 ? 18.048 5.464 -3.575 1.00 48.25 178 THR A C 1
ATOM 1400 O O . THR A 1 178 ? 17.730 4.601 -2.762 1.00 48.25 178 THR A O 1
ATOM 1403 N N . TYR A 1 179 ? 17.939 5.232 -4.890 1.00 48.06 179 TYR A N 1
ATOM 1404 C CA . TYR A 1 179 ? 17.455 3.921 -5.375 1.00 48.06 179 TYR A CA 1
ATOM 1405 C C . TYR A 1 179 ? 17.553 3.770 -6.903 1.00 48.06 179 TYR A C 1
ATOM 1407 O O . TYR A 1 179 ? 17.020 4.602 -7.632 1.00 48.06 179 TYR A O 1
ATOM 1415 N N . ASN A 1 180 ? 18.157 2.686 -7.405 1.00 45.34 180 ASN A N 1
ATOM 1416 C CA . ASN A 1 180 ? 17.994 2.272 -8.805 1.00 45.34 180 ASN A CA 1
ATOM 1417 C C . ASN A 1 180 ? 16.795 1.312 -8.890 1.00 45.34 180 ASN A C 1
ATOM 1419 O O . ASN A 1 180 ? 16.854 0.191 -8.386 1.00 45.34 180 ASN A O 1
ATOM 1423 N N . THR A 1 181 ? 15.686 1.779 -9.462 1.00 50.56 181 THR A N 1
ATOM 1424 C CA . THR A 1 181 ? 14.406 1.054 -9.544 1.00 50.56 181 THR A CA 1
ATOM 1425 C C . THR A 1 181 ? 14.348 0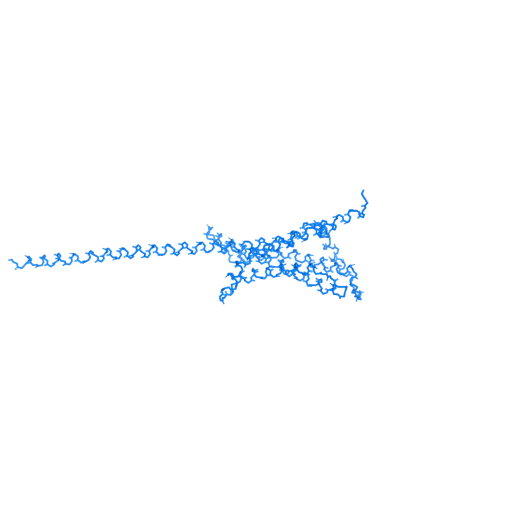.037 -10.682 1.00 50.56 181 THR A C 1
ATOM 1427 O O . THR A 1 181 ? 13.502 -0.855 -10.641 1.00 50.56 181 THR A O 1
ATOM 1430 N N . ASN A 1 182 ? 15.251 0.112 -11.663 1.00 45.81 182 ASN A N 1
ATOM 1431 C CA . ASN A 1 182 ? 15.227 -0.782 -12.818 1.00 45.81 182 ASN A CA 1
ATOM 1432 C C . ASN A 1 182 ? 16.015 -2.058 -12.507 1.00 45.81 182 ASN A C 1
ATOM 1434 O O . ASN A 1 182 ? 17.244 -2.052 -12.480 1.00 45.81 182 ASN A O 1
ATOM 1438 N N . GLY A 1 183 ? 15.289 -3.144 -12.236 1.00 51.72 183 GLY A N 1
ATOM 1439 C CA . GLY A 1 183 ? 15.858 -4.483 -12.041 1.00 51.72 183 GLY A CA 1
ATOM 1440 C C . GLY A 1 183 ? 16.265 -4.825 -10.607 1.00 51.72 183 GLY A C 1
ATOM 1441 O O . GLY A 1 183 ? 16.775 -5.916 -10.369 1.00 51.72 183 GLY A O 1
ATOM 1442 N N . SER A 1 184 ? 16.030 -3.941 -9.629 1.00 64.56 184 SER A N 1
ATOM 1443 C CA . SER A 1 184 ? 16.223 -4.304 -8.223 1.00 64.56 184 SER A CA 1
ATOM 1444 C C . SER A 1 184 ? 15.012 -5.099 -7.729 1.00 64.56 184 SER A C 1
ATOM 1446 O O . SER A 1 184 ? 13.938 -4.515 -7.598 1.00 64.56 184 SER A O 1
ATOM 1448 N N . PRO A 1 185 ? 15.146 -6.389 -7.371 1.00 66.00 185 PRO A N 1
ATOM 1449 C CA . PRO A 1 185 ? 14.031 -7.176 -6.839 1.00 66.00 185 PRO A CA 1
ATOM 1450 C C . PRO A 1 185 ? 13.438 -6.578 -5.554 1.00 66.00 185 PRO A C 1
ATOM 1452 O O . PRO A 1 185 ? 12.292 -6.846 -5.202 1.00 66.00 185 PRO A O 1
ATOM 1455 N N . ALA A 1 186 ? 14.192 -5.725 -4.857 1.00 67.31 186 ALA A N 1
ATOM 1456 C CA . ALA A 1 186 ? 13.710 -5.027 -3.679 1.00 67.31 186 ALA A CA 1
ATOM 1457 C C . ALA A 1 186 ? 12.646 -3.954 -3.999 1.00 67.31 186 ALA A C 1
ATOM 1459 O O . ALA A 1 186 ? 11.837 -3.657 -3.120 1.00 67.31 186 ALA A O 1
ATOM 1460 N N . SER A 1 187 ? 12.572 -3.425 -5.230 1.00 66.81 187 SER A N 1
ATOM 1461 C CA . SER A 1 187 ? 11.529 -2.458 -5.610 1.00 66.81 187 SER A CA 1
ATOM 1462 C C . SER A 1 187 ? 10.138 -3.094 -5.541 1.00 66.81 187 SER A C 1
ATOM 1464 O O . SER A 1 187 ? 9.230 -2.520 -4.940 1.00 66.81 187 SER A O 1
ATOM 1466 N N . THR A 1 188 ? 9.999 -4.325 -6.039 1.00 74.50 188 THR A N 1
ATOM 1467 C CA . THR A 1 188 ? 8.762 -5.112 -5.973 1.00 74.50 188 THR A CA 1
ATOM 1468 C C . THR A 1 188 ? 8.296 -5.289 -4.530 1.00 74.50 188 THR A C 1
ATOM 1470 O O . THR A 1 188 ? 7.128 -5.061 -4.217 1.00 74.50 188 THR A O 1
ATOM 1473 N N . PHE A 1 189 ? 9.214 -5.615 -3.613 1.00 72.69 189 PHE A N 1
ATOM 1474 C CA . PHE A 1 189 ? 8.881 -5.739 -2.192 1.00 72.69 189 PHE A CA 1
ATOM 1475 C C . PHE A 1 189 ? 8.452 -4.409 -1.573 1.00 72.69 189 PHE A C 1
ATOM 1477 O O . PHE A 1 189 ? 7.498 -4.388 -0.799 1.00 72.69 189 PHE A O 1
ATOM 1484 N N . ILE A 1 190 ? 9.117 -3.302 -1.914 1.00 70.88 190 ILE A N 1
ATOM 1485 C CA . ILE A 1 190 ? 8.759 -1.969 -1.409 1.00 70.88 190 ILE A CA 1
ATOM 1486 C C . ILE A 1 190 ? 7.357 -1.558 -1.865 1.00 70.88 190 ILE A C 1
ATOM 1488 O O . ILE A 1 190 ? 6.647 -0.911 -1.100 1.00 70.88 190 ILE A O 1
ATOM 1492 N N . VAL A 1 191 ? 6.942 -1.938 -3.074 1.00 72.44 191 VAL A N 1
ATOM 1493 C CA . VAL A 1 191 ? 5.605 -1.617 -3.594 1.00 72.44 191 VAL A CA 1
ATOM 1494 C C . VAL A 1 191 ? 4.532 -2.527 -2.987 1.00 72.44 191 VAL A C 1
ATOM 1496 O O . VAL A 1 191 ? 3.463 -2.051 -2.612 1.00 72.44 191 VAL A O 1
ATOM 1499 N N . VAL A 1 192 ? 4.809 -3.826 -2.851 1.00 77.12 192 VAL A N 1
ATOM 1500 C CA . VAL A 1 192 ? 3.794 -4.832 -2.491 1.00 77.12 192 VAL A CA 1
ATOM 1501 C C . VAL A 1 192 ? 3.630 -5.017 -0.976 1.00 77.12 192 VAL A C 1
ATOM 1503 O O . VAL A 1 192 ? 2.520 -5.241 -0.494 1.00 77.12 192 VAL A O 1
ATOM 1506 N N . MET A 1 193 ? 4.703 -4.899 -0.187 1.00 78.38 193 MET A N 1
ATOM 1507 C CA . MET A 1 193 ? 4.645 -5.169 1.259 1.00 78.38 193 MET A CA 1
ATOM 1508 C C . MET A 1 193 ? 3.810 -4.165 2.063 1.00 78.38 193 MET A C 1
ATOM 1510 O O . MET A 1 193 ? 3.036 -4.615 2.914 1.00 78.38 193 MET A O 1
ATOM 1514 N N . PRO A 1 194 ? 3.923 -2.835 1.866 1.00 79.19 194 PRO A N 1
ATOM 1515 C CA . PRO A 1 194 ? 3.173 -1.882 2.680 1.00 79.19 194 PRO A CA 1
ATOM 1516 C C . PRO A 1 194 ? 1.653 -2.098 2.648 1.00 79.19 194 PRO A C 1
ATOM 1518 O O . PRO A 1 194 ? 1.065 -2.176 3.732 1.00 79.19 194 PRO A O 1
ATOM 1521 N N . PRO A 1 195 ? 1.003 -2.276 1.480 1.00 74.88 195 PRO A N 1
ATOM 1522 C CA . PRO A 1 195 ? -0.437 -2.496 1.449 1.00 74.88 195 PRO A CA 1
ATOM 1523 C C . PRO A 1 195 ? -0.857 -3.879 2.009 1.00 74.88 195 PRO A C 1
ATOM 1525 O O . PRO A 1 195 ? -1.922 -3.990 2.622 1.00 74.88 195 PRO A O 1
ATOM 1528 N N . ILE A 1 196 ? -0.003 -4.914 1.954 1.00 80.12 196 ILE A N 1
ATOM 1529 C CA . ILE A 1 196 ? -0.239 -6.193 2.665 1.00 80.12 196 ILE A CA 1
ATOM 1530 C C . ILE A 1 196 ? -0.214 -5.999 4.190 1.00 80.12 196 ILE A C 1
ATOM 1532 O O . ILE A 1 196 ? -1.115 -6.445 4.908 1.00 80.12 196 ILE A O 1
ATOM 1536 N N . LEU A 1 197 ? 0.809 -5.312 4.705 1.00 80.12 197 LEU A N 1
ATOM 1537 C CA . LEU A 1 197 ? 0.954 -5.045 6.139 1.00 80.12 197 LEU A CA 1
ATOM 1538 C C . LEU A 1 197 ? -0.194 -4.180 6.670 1.00 80.12 197 LEU A C 1
ATOM 1540 O O . LEU A 1 197 ? -0.716 -4.435 7.758 1.00 80.12 197 LEU A O 1
ATOM 1544 N N . ALA A 1 198 ? -0.612 -3.194 5.880 1.00 77.19 198 ALA A N 1
ATOM 1545 C CA . ALA A 1 198 ? -1.792 -2.377 6.120 1.00 77.19 198 ALA A CA 1
ATOM 1546 C C . ALA A 1 198 ? -3.062 -3.224 6.283 1.00 77.19 198 ALA A C 1
ATOM 1548 O O . ALA A 1 198 ? -3.758 -3.093 7.292 1.00 77.19 198 ALA A O 1
ATOM 1549 N N . ASN A 1 199 ? -3.332 -4.129 5.337 1.00 81.12 199 ASN A N 1
ATOM 1550 C CA . ASN A 1 199 ? -4.498 -5.010 5.392 1.00 81.12 199 ASN A CA 1
ATOM 1551 C C . ASN A 1 199 ? -4.521 -5.844 6.676 1.00 81.12 199 ASN A C 1
ATOM 1553 O O . ASN A 1 199 ? -5.529 -5.872 7.386 1.00 81.12 199 ASN A O 1
ATOM 1557 N N . ARG A 1 200 ? -3.397 -6.477 7.026 1.00 85.19 200 ARG A N 1
ATOM 1558 C CA . ARG A 1 200 ? -3.293 -7.278 8.256 1.00 85.19 200 ARG A CA 1
ATOM 1559 C C . ARG A 1 200 ? -3.486 -6.438 9.516 1.00 85.19 200 ARG A C 1
ATOM 1561 O O . ARG A 1 200 ? -4.178 -6.865 10.438 1.00 85.19 200 ARG A O 1
ATOM 1568 N N . PHE A 1 201 ? -2.921 -5.233 9.549 1.00 82.75 201 PHE A N 1
ATOM 1569 C CA . PHE A 1 201 ? -3.071 -4.322 10.679 1.00 82.75 201 PHE A CA 1
ATOM 1570 C C . PHE A 1 201 ? -4.535 -3.930 10.917 1.00 82.75 201 PHE A C 1
ATOM 1572 O O . PHE A 1 201 ? -5.009 -4.020 12.049 1.00 82.75 201 PHE A O 1
ATOM 1579 N N . ILE A 1 202 ? -5.271 -3.555 9.865 1.00 79.88 202 ILE A N 1
ATOM 1580 C CA . ILE A 1 202 ? -6.690 -3.183 9.984 1.00 79.88 202 ILE A CA 1
ATOM 1581 C C . ILE A 1 202 ? -7.519 -4.371 10.484 1.00 79.88 202 ILE A C 1
ATOM 1583 O O . ILE A 1 202 ? -8.344 -4.214 11.384 1.00 79.88 202 ILE A O 1
ATOM 1587 N N . LEU A 1 203 ? -7.267 -5.575 9.964 1.00 83.00 203 LEU A N 1
ATOM 1588 C CA . LEU A 1 203 ? -7.966 -6.783 10.410 1.00 83.00 203 LEU A CA 1
ATOM 1589 C C . LEU A 1 203 ? -7.688 -7.109 11.884 1.00 83.00 203 LEU A C 1
ATOM 1591 O O . LEU A 1 203 ? -8.601 -7.512 12.602 1.00 83.00 203 LEU A O 1
ATOM 1595 N N . HIS A 1 204 ? -6.455 -6.909 12.357 1.00 85.19 204 HIS A N 1
ATOM 1596 C CA . HIS A 1 204 ? -6.117 -7.094 13.771 1.00 85.19 204 HIS A CA 1
ATOM 1597 C C . HIS A 1 204 ? -6.794 -6.055 14.670 1.00 85.19 204 HIS A C 1
ATOM 1599 O O . HIS A 1 204 ? -7.229 -6.399 15.767 1.00 85.19 204 HIS A O 1
ATOM 1605 N N . LEU A 1 205 ? -6.936 -4.807 14.210 1.00 82.31 205 LEU A N 1
ATOM 1606 C CA . LEU A 1 205 ? -7.680 -3.785 14.950 1.00 82.31 205 LEU A CA 1
ATOM 1607 C C . LEU A 1 205 ? -9.163 -4.141 15.088 1.00 82.31 205 LEU A C 1
ATOM 1609 O O . LEU A 1 205 ? -9.732 -3.961 16.163 1.00 82.31 205 LEU A O 1
ATOM 1613 N N . HIS A 1 206 ? -9.781 -4.668 14.029 1.00 83.00 206 HIS A N 1
ATOM 1614 C CA . HIS A 1 206 ? -11.168 -5.125 14.087 1.00 83.00 206 HIS A CA 1
ATOM 1615 C C . HIS A 1 206 ? -11.349 -6.276 15.081 1.00 83.00 206 HIS A C 1
ATOM 1617 O O . HIS A 1 206 ? -12.197 -6.178 15.968 1.00 83.00 206 HIS A O 1
ATOM 1623 N N . ALA A 1 207 ? -10.487 -7.294 15.011 1.00 83.38 207 ALA A N 1
ATOM 1624 C CA . ALA A 1 207 ? -10.519 -8.420 15.943 1.00 83.38 207 ALA A CA 1
ATOM 1625 C C . ALA A 1 207 ? -10.319 -7.979 17.409 1.00 83.38 207 ALA A C 1
ATOM 1627 O O . ALA A 1 207 ? -11.014 -8.451 18.306 1.00 83.38 207 ALA A O 1
ATOM 1628 N N . ALA A 1 208 ? -9.410 -7.031 17.666 1.00 85.00 208 ALA A N 1
ATOM 1629 C CA . ALA A 1 208 ? -9.187 -6.493 19.010 1.00 85.00 208 ALA A CA 1
ATOM 1630 C C . ALA A 1 208 ? -10.405 -5.714 19.546 1.00 85.00 208 ALA A C 1
ATOM 1632 O O . ALA A 1 208 ? -10.741 -5.794 20.733 1.00 85.00 208 ALA A O 1
ATOM 1633 N N . ASN A 1 209 ? -11.091 -4.972 18.675 1.00 83.44 209 ASN A N 1
ATOM 1634 C CA . ASN A 1 209 ? -12.284 -4.219 19.048 1.00 83.44 209 ASN A CA 1
ATOM 1635 C C . ASN A 1 209 ? -13.483 -5.136 19.352 1.00 83.44 209 ASN A C 1
ATOM 1637 O O . ASN A 1 209 ? -14.246 -4.871 20.282 1.00 83.44 209 ASN A O 1
ATOM 1641 N N . GLU A 1 210 ? -13.635 -6.233 18.609 1.00 84.19 210 GLU A N 1
ATOM 1642 C CA . GLU A 1 210 ? -14.657 -7.252 18.876 1.00 84.19 210 GLU A CA 1
ATOM 1643 C C . GLU A 1 210 ? -14.433 -7.943 20.225 1.00 84.19 210 GLU A C 1
ATOM 1645 O O . GLU A 1 210 ? -15.367 -8.034 21.020 1.00 84.19 210 GLU A O 1
ATOM 1650 N N . ALA A 1 211 ? -13.189 -8.325 20.541 1.00 83.50 211 ALA A N 1
ATOM 1651 C CA . ALA A 1 211 ? -12.846 -8.925 21.834 1.00 83.50 211 ALA A CA 1
ATOM 1652 C C . ALA A 1 211 ? -13.177 -8.002 23.023 1.00 83.50 211 ALA A C 1
ATOM 1654 O O . ALA A 1 211 ? -13.704 -8.447 24.041 1.00 83.50 211 ALA A O 1
ATOM 1655 N N . THR A 1 212 ? -12.920 -6.699 22.875 1.00 82.69 212 THR A N 1
ATOM 1656 C CA . THR A 1 212 ? -13.232 -5.694 23.907 1.00 82.69 212 THR A CA 1
ATOM 1657 C C . THR A 1 212 ? -14.742 -5.517 24.092 1.00 82.69 212 THR A C 1
ATOM 1659 O O . THR A 1 212 ? -15.223 -5.363 25.212 1.00 82.69 212 THR A O 1
ATOM 1662 N N . THR A 1 213 ? -15.503 -5.559 22.995 1.00 82.19 213 THR A N 1
ATOM 1663 C CA . THR A 1 213 ? -16.966 -5.409 23.040 1.00 82.19 213 THR A CA 1
ATOM 1664 C C . THR A 1 213 ? -17.624 -6.624 23.696 1.00 82.19 213 THR A C 1
ATOM 1666 O O . THR A 1 213 ? -18.530 -6.452 24.506 1.00 82.19 213 THR A O 1
ATOM 1669 N N . GLY A 1 214 ? -17.126 -7.834 23.413 1.00 78.81 214 GLY A N 1
ATOM 1670 C CA . GLY A 1 214 ? -17.611 -9.064 24.043 1.00 78.81 214 GLY A CA 1
ATOM 1671 C C . GLY A 1 214 ? -17.433 -9.062 25.562 1.00 78.81 214 GLY A C 1
ATOM 1672 O O . GLY A 1 214 ? -18.380 -9.364 26.279 1.00 78.81 214 GLY A O 1
ATOM 1673 N N . LEU A 1 215 ? -16.265 -8.630 26.056 1.00 75.25 215 LEU A N 1
ATOM 1674 C CA . LEU A 1 215 ? -15.987 -8.547 27.495 1.00 75.25 215 LEU A CA 1
ATOM 1675 C C . LEU A 1 215 ? -16.956 -7.614 28.229 1.00 75.25 215 LEU A C 1
ATOM 1677 O O . LEU A 1 215 ? -17.505 -8.007 29.257 1.00 75.25 215 LEU A O 1
ATOM 1681 N N . ASN A 1 216 ? -17.205 -6.423 27.675 1.00 72.50 216 ASN A N 1
ATOM 1682 C CA . ASN A 1 216 ? -18.131 -5.455 28.267 1.00 72.50 216 ASN A CA 1
ATOM 1683 C C . ASN A 1 216 ? -19.576 -5.968 28.311 1.00 72.50 216 ASN A C 1
ATOM 1685 O O . ASN A 1 216 ? -20.338 -5.553 29.177 1.00 72.50 216 ASN A O 1
ATOM 1689 N N . GLN A 1 217 ? -19.964 -6.841 27.379 1.00 68.56 217 GLN A N 1
ATOM 1690 C CA . GLN A 1 217 ? -21.310 -7.402 27.345 1.00 68.56 217 GLN A CA 1
ATOM 1691 C C . GLN A 1 217 ? -21.491 -8.490 28.411 1.00 68.56 217 GLN A C 1
ATOM 1693 O O . GLN A 1 217 ? -22.487 -8.470 29.125 1.00 68.56 217 GLN A O 1
ATOM 1698 N N . THR A 1 218 ? -20.499 -9.368 28.597 1.00 68.75 218 THR A N 1
ATOM 1699 C CA . THR A 1 218 ? -20.505 -10.357 29.692 1.00 68.75 218 THR A CA 1
ATOM 1700 C C . THR A 1 218 ? -20.474 -9.716 31.076 1.00 68.75 218 THR A C 1
ATOM 1702 O O . THR A 1 218 ? -21.170 -10.183 31.969 1.00 68.75 218 THR A O 1
ATOM 1705 N N . THR A 1 219 ? -19.714 -8.633 31.275 1.00 64.19 219 THR A N 1
ATOM 1706 C CA . THR A 1 219 ? -19.716 -7.950 32.576 1.00 64.19 219 THR A CA 1
ATOM 1707 C C . THR A 1 219 ? -21.035 -7.240 32.849 1.00 64.19 219 THR A C 1
ATOM 1709 O O . THR A 1 219 ? -21.434 -7.168 34.005 1.00 64.19 219 THR A O 1
ATOM 1712 N N . LEU A 1 220 ? -21.731 -6.735 31.826 1.00 60.84 220 LEU A N 1
ATOM 1713 C CA . LEU A 1 220 ? -23.060 -6.143 31.999 1.00 60.84 220 LEU A CA 1
ATOM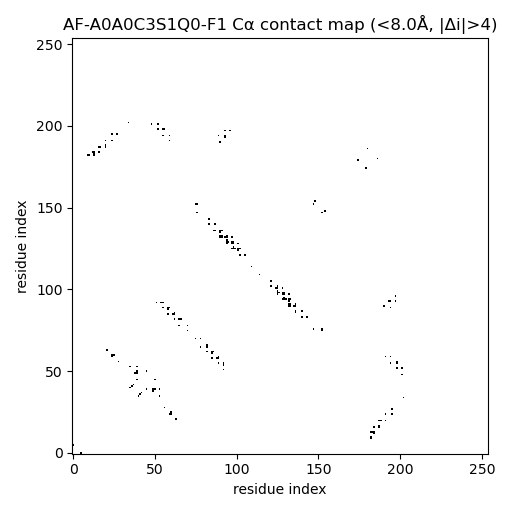 1714 C C . LEU A 1 220 ? -24.116 -7.192 32.374 1.00 60.84 220 LEU A C 1
ATOM 1716 O O . LEU A 1 220 ? -24.860 -6.945 33.315 1.00 60.84 220 LEU A O 1
ATOM 1720 N N . ASP A 1 221 ? -24.117 -8.369 31.740 1.00 61.94 221 ASP A N 1
ATOM 1721 C CA . ASP A 1 221 ? -25.040 -9.458 32.107 1.00 61.94 221 ASP A CA 1
ATOM 1722 C C . ASP A 1 221 ? -24.780 -9.992 33.529 1.00 61.94 221 ASP A C 1
ATOM 1724 O O . ASP A 1 221 ? -25.723 -10.196 34.294 1.00 61.94 221 ASP A O 1
ATOM 1728 N N . ASP A 1 222 ? -23.516 -10.151 33.939 1.00 62.91 222 ASP A N 1
ATOM 1729 C CA . ASP A 1 222 ? -23.195 -10.601 35.303 1.00 62.91 222 ASP A CA 1
ATOM 1730 C C . ASP A 1 222 ? -23.497 -9.531 36.365 1.00 62.91 222 ASP A C 1
ATOM 1732 O O . ASP A 1 222 ? -23.902 -9.858 37.484 1.00 62.91 222 ASP A O 1
ATOM 1736 N N . THR A 1 223 ? -23.324 -8.244 36.038 1.00 62.06 223 THR A N 1
ATOM 1737 C CA . THR A 1 223 ? -23.613 -7.156 36.987 1.00 62.06 223 THR A CA 1
ATOM 1738 C C . THR A 1 223 ? -25.118 -6.951 37.149 1.00 62.06 223 THR A C 1
ATOM 1740 O O . THR A 1 223 ? -25.560 -6.772 38.282 1.00 62.06 223 THR A O 1
ATOM 1743 N N . ASP A 1 224 ? -25.903 -7.046 36.068 1.00 61.44 224 ASP A N 1
ATOM 1744 C CA . ASP A 1 224 ? -27.369 -6.972 36.136 1.00 61.44 224 ASP A CA 1
ATOM 1745 C C . ASP A 1 224 ? -27.978 -8.198 36.832 1.00 61.44 224 ASP A C 1
ATOM 1747 O O . ASP A 1 224 ? -28.977 -8.074 37.541 1.00 61.44 224 ASP A O 1
ATOM 1751 N N . MET A 1 225 ? -27.353 -9.375 36.722 1.00 61.97 225 MET A N 1
ATOM 1752 C CA . MET A 1 225 ? -27.774 -10.559 37.476 1.00 61.97 225 MET A CA 1
ATOM 1753 C C . MET A 1 225 ? -27.465 -10.430 38.980 1.00 61.97 225 MET A C 1
ATOM 1755 O O . MET A 1 225 ? -28.303 -10.790 39.810 1.00 61.97 225 MET A O 1
ATOM 1759 N N . MET A 1 226 ? -26.317 -9.851 39.356 1.00 64.75 226 MET A N 1
ATOM 1760 C CA . MET A 1 226 ? -25.984 -9.591 40.765 1.00 64.75 226 MET A CA 1
ATOM 1761 C C . MET A 1 226 ? -26.855 -8.498 41.404 1.00 64.75 226 MET A C 1
ATOM 1763 O O . MET A 1 226 ? -27.208 -8.617 42.579 1.00 64.75 226 MET A O 1
ATOM 1767 N N . THR A 1 227 ? -27.240 -7.448 40.672 1.00 63.50 227 THR A N 1
ATOM 1768 C CA . THR A 1 227 ? -28.174 -6.430 41.189 1.00 63.50 227 THR A CA 1
ATOM 1769 C C . THR A 1 227 ? -29.604 -6.954 41.297 1.00 63.50 227 THR A C 1
ATOM 1771 O O . THR A 1 227 ? -30.292 -6.595 42.255 1.00 63.50 227 THR A O 1
ATOM 1774 N N . LEU A 1 228 ? -30.045 -7.848 40.403 1.00 58.97 228 LEU A N 1
ATOM 1775 C CA . LEU A 1 228 ? -31.346 -8.520 40.527 1.00 58.97 228 LEU A CA 1
ATOM 1776 C C . LEU A 1 228 ? -31.408 -9.470 41.734 1.00 58.97 228 LEU A C 1
ATOM 1778 O O . LEU A 1 228 ? -32.412 -9.465 42.448 1.00 58.97 228 LEU A O 1
ATOM 1782 N N . GLU A 1 229 ? -30.343 -10.224 42.030 1.00 63.41 229 GLU A N 1
ATOM 1783 C CA . GLU A 1 229 ? -30.282 -11.033 43.260 1.00 63.41 229 GLU A CA 1
ATOM 1784 C C . GLU A 1 229 ? -30.270 -10.169 44.529 1.00 63.41 229 GLU A C 1
ATOM 1786 O O . GLU A 1 229 ? -30.944 -10.505 45.508 1.00 63.41 229 GLU A O 1
ATOM 1791 N N . PHE A 1 230 ? -29.557 -9.036 44.528 1.00 61.19 230 PHE A N 1
ATOM 1792 C CA . PHE A 1 230 ? -29.546 -8.132 45.682 1.00 61.19 230 PHE A CA 1
ATOM 1793 C C . PHE A 1 230 ? -30.913 -7.472 45.911 1.00 61.19 230 PHE A C 1
ATOM 1795 O O . PHE A 1 230 ? -31.396 -7.449 47.044 1.00 61.19 230 PHE A O 1
ATOM 1802 N N . MET A 1 231 ? -31.594 -7.031 44.846 1.00 59.84 231 MET A N 1
ATOM 1803 C CA . MET A 1 231 ? -32.955 -6.491 44.955 1.00 59.84 231 MET A CA 1
ATOM 1804 C C . MET A 1 231 ? -33.972 -7.537 45.427 1.00 59.84 231 MET A C 1
ATOM 1806 O O . MET A 1 231 ? -34.887 -7.200 46.182 1.00 59.84 231 MET A O 1
ATOM 1810 N N . HIS A 1 232 ? -33.819 -8.810 45.048 1.00 59.50 232 HIS A N 1
ATOM 1811 C CA . HIS A 1 232 ? -34.720 -9.855 45.536 1.00 59.50 232 HIS A CA 1
ATOM 1812 C C . HIS A 1 232 ? -34.490 -10.180 47.022 1.00 59.50 232 HIS A C 1
ATOM 1814 O O . HIS A 1 232 ? -35.436 -10.496 47.746 1.00 59.50 232 HIS A O 1
ATOM 1820 N N . ARG A 1 233 ? -33.252 -10.037 47.511 1.00 56.84 233 ARG A N 1
ATOM 1821 C CA . ARG A 1 233 ? -32.905 -10.306 48.912 1.00 56.84 233 ARG A CA 1
ATOM 1822 C C . ARG A 1 233 ? -33.374 -9.216 49.878 1.00 56.84 233 ARG A C 1
ATOM 1824 O O . ARG A 1 233 ? -33.760 -9.545 50.999 1.00 56.84 233 ARG A O 1
ATOM 1831 N N . ASP A 1 234 ? -33.409 -7.958 49.446 1.00 55.09 234 ASP A N 1
ATOM 1832 C CA . ASP A 1 234 ? -33.882 -6.851 50.290 1.00 55.09 234 ASP A CA 1
ATOM 1833 C C . ASP A 1 234 ? -35.417 -6.758 50.338 1.00 55.09 234 ASP A C 1
ATOM 1835 O O . ASP A 1 234 ? -35.983 -6.441 51.385 1.00 55.09 234 ASP A O 1
ATOM 1839 N N . SER A 1 235 ? -36.120 -7.168 49.273 1.00 57.41 235 SER A N 1
ATOM 1840 C CA . SER A 1 235 ? -37.589 -7.281 49.296 1.00 57.41 235 SER A CA 1
ATOM 1841 C C . SER A 1 235 ? -38.102 -8.365 50.255 1.00 57.41 235 SER A C 1
ATOM 1843 O O . SER A 1 235 ? -39.252 -8.292 50.680 1.00 57.41 235 SER A O 1
ATOM 1845 N N . SER A 1 236 ? -37.283 -9.364 50.600 1.00 55.56 236 SER A N 1
ATOM 1846 C CA . SER A 1 236 ? -37.661 -10.414 51.555 1.00 55.56 236 SER A CA 1
ATOM 1847 C C . SER A 1 236 ? -37.557 -9.965 53.014 1.00 55.56 236 SER A C 1
ATOM 1849 O O . SER A 1 236 ? -38.204 -10.575 53.857 1.00 55.56 236 SER A O 1
ATOM 1851 N N . LYS A 1 237 ? -36.756 -8.941 53.335 1.00 55.16 237 LYS A N 1
ATOM 1852 C CA . LYS A 1 237 ? -36.594 -8.472 54.724 1.00 55.16 237 LYS A CA 1
ATOM 1853 C C . LYS A 1 237 ? -37.617 -7.417 55.126 1.00 55.16 237 LYS A C 1
ATOM 1855 O O . LYS A 1 237 ? -38.015 -7.381 56.280 1.00 55.16 237 LYS A O 1
ATOM 1860 N N . ALA A 1 238 ? -38.106 -6.625 54.173 1.00 55.56 238 ALA A N 1
ATOM 1861 C CA . ALA A 1 238 ? -39.129 -5.617 54.447 1.00 55.56 238 ALA A CA 1
ATOM 1862 C C . ALA A 1 238 ? -40.497 -6.211 54.846 1.00 55.56 238 ALA A C 1
ATOM 1864 O O . ALA A 1 238 ? -41.327 -5.490 55.379 1.00 55.56 238 ALA A O 1
ATOM 1865 N N . SER A 1 239 ? -40.740 -7.508 54.611 1.00 53.69 239 SER A N 1
ATOM 1866 C CA . SER A 1 239 ? -42.002 -8.160 54.991 1.00 53.69 239 SER A CA 1
ATOM 1867 C C . SER A 1 239 ? -42.014 -8.732 56.415 1.00 53.69 239 SER A C 1
ATOM 1869 O O . SER A 1 239 ? -43.099 -9.033 56.904 1.00 53.69 239 SER A O 1
ATOM 1871 N N . ASP A 1 240 ? -40.860 -8.903 57.071 1.00 56.91 240 ASP A N 1
ATOM 1872 C CA . ASP A 1 240 ? -40.805 -9.443 58.443 1.00 56.91 240 ASP A CA 1
ATOM 1873 C C . ASP A 1 240 ? -40.850 -8.334 59.509 1.00 56.91 240 ASP A C 1
ATOM 1875 O O . ASP A 1 240 ? -41.371 -8.553 60.602 1.00 56.91 240 ASP A O 1
ATOM 1879 N N . ASP A 1 241 ? -40.377 -7.125 59.193 1.00 57.06 241 ASP A N 1
ATOM 1880 C CA . ASP A 1 241 ? -40.332 -6.023 60.165 1.00 57.06 241 ASP A CA 1
ATOM 1881 C C . ASP A 1 241 ? -41.714 -5.384 60.422 1.00 57.06 241 ASP A C 1
ATOM 1883 O O . ASP A 1 241 ? -41.967 -4.902 61.527 1.00 57.06 241 ASP A O 1
ATOM 1887 N N . ASP A 1 242 ? -42.649 -5.451 59.466 1.00 57.03 242 ASP A N 1
ATOM 1888 C CA . ASP A 1 242 ? -44.019 -4.944 59.658 1.00 57.03 242 ASP A CA 1
ATOM 1889 C C . ASP A 1 242 ? -44.843 -5.818 60.625 1.00 57.03 242 ASP A C 1
ATOM 1891 O O . ASP A 1 242 ? -45.735 -5.311 61.308 1.00 57.03 242 ASP A O 1
ATOM 1895 N N . LEU A 1 243 ? -44.513 -7.109 60.766 1.00 58.34 243 LEU A N 1
ATOM 1896 C CA . LEU A 1 243 ? -45.220 -8.006 61.689 1.00 58.34 243 LEU A CA 1
ATOM 1897 C C . LEU A 1 243 ? -44.841 -7.759 63.160 1.00 58.34 243 LEU A C 1
ATOM 1899 O O . LEU A 1 243 ? -45.633 -8.016 64.064 1.00 58.34 243 LEU A O 1
ATOM 1903 N N . VAL A 1 244 ? -43.635 -7.242 63.419 1.00 59.88 244 VAL A N 1
ATOM 1904 C CA . VAL A 1 244 ? -43.148 -6.977 64.785 1.00 59.88 244 VAL A CA 1
ATOM 1905 C C . VAL A 1 244 ? -43.739 -5.680 65.351 1.00 59.88 244 VAL A C 1
ATOM 1907 O O . VAL A 1 244 ? -43.960 -5.573 66.558 1.00 59.88 244 VAL A O 1
ATOM 1910 N N . VAL A 1 245 ? -44.042 -4.697 64.499 1.00 60.47 245 VAL A N 1
ATOM 1911 C CA . VAL A 1 245 ? -44.621 -3.415 64.937 1.00 60.47 245 VAL A CA 1
ATOM 1912 C C . VAL A 1 245 ? -46.090 -3.570 65.355 1.00 60.47 245 VAL A C 1
ATOM 1914 O O . VAL A 1 245 ? -46.531 -2.894 66.286 1.00 60.47 245 VAL A O 1
ATOM 1917 N N . GLU A 1 246 ? -46.835 -4.489 64.736 1.00 60.94 246 GLU A N 1
ATOM 1918 C CA . GLU A 1 246 ? -48.243 -4.732 65.080 1.00 60.94 246 GLU A CA 1
ATOM 1919 C C . GLU A 1 246 ? -48.406 -5.473 66.425 1.00 60.94 246 GLU A C 1
ATOM 1921 O O . GLU A 1 246 ? -49.312 -5.156 67.199 1.00 60.94 246 GLU A O 1
ATOM 1926 N N . GLU A 1 247 ? -47.485 -6.382 66.771 1.00 64.94 247 GLU A N 1
ATOM 1927 C CA . GLU A 1 247 ? -47.508 -7.101 68.057 1.00 64.94 247 GLU A CA 1
ATOM 1928 C C . GLU A 1 247 ? -47.198 -6.162 69.244 1.00 64.94 247 GLU A C 1
ATOM 1930 O O . GLU A 1 247 ? -47.865 -6.220 70.277 1.00 64.94 247 GLU A O 1
ATOM 1935 N N . ILE A 1 248 ? -46.258 -5.217 69.083 1.00 63.25 248 ILE A N 1
ATOM 1936 C CA . ILE A 1 248 ? -45.901 -4.246 70.139 1.00 63.25 248 ILE A CA 1
ATOM 1937 C C . ILE A 1 248 ? -47.040 -3.246 70.399 1.00 63.25 248 ILE A C 1
ATOM 1939 O O . ILE A 1 248 ? -47.256 -2.836 71.540 1.00 63.25 248 ILE A O 1
ATOM 1943 N N . ALA A 1 249 ? -47.807 -2.868 69.372 1.00 63.22 249 ALA A N 1
ATOM 1944 C CA . ALA A 1 249 ? -48.965 -1.991 69.547 1.00 63.22 249 ALA A CA 1
ATOM 1945 C C . ALA A 1 249 ? -50.096 -2.661 70.351 1.00 63.22 249 ALA A C 1
ATOM 1947 O O . ALA A 1 249 ? -50.849 -1.974 71.041 1.00 63.22 249 ALA A O 1
ATOM 1948 N N . ARG A 1 250 ? -50.195 -3.997 70.314 1.00 60.59 250 ARG A N 1
ATOM 1949 C CA . ARG A 1 250 ? -51.258 -4.754 70.989 1.00 60.59 250 ARG A CA 1
ATOM 1950 C C . ARG A 1 250 ? -51.014 -4.977 72.484 1.00 60.59 250 ARG A C 1
ATOM 1952 O O . ARG A 1 250 ? -51.976 -5.169 73.223 1.00 60.59 250 ARG A O 1
ATOM 1959 N N . GLU A 1 251 ? -49.765 -4.931 72.946 1.00 67.06 251 GLU A N 1
ATOM 1960 C CA . GLU A 1 251 ? -49.429 -5.056 74.375 1.00 67.06 251 GLU A CA 1
ATOM 1961 C C . GLU A 1 251 ? -49.560 -3.736 75.160 1.00 67.06 251 GLU A C 1
ATOM 1963 O O . GLU A 1 251 ? -49.569 -3.757 76.387 1.00 67.06 251 GLU A O 1
ATOM 1968 N N . ALA A 1 252 ? -49.711 -2.589 74.488 1.00 62.38 252 ALA A N 1
ATOM 1969 C CA . ALA A 1 252 ? -49.823 -1.280 75.141 1.00 62.38 252 ALA A CA 1
ATOM 1970 C C . ALA A 1 252 ? -51.262 -0.879 75.549 1.00 62.38 252 ALA A C 1
ATOM 1972 O O . ALA A 1 252 ? -51.440 0.164 76.179 1.00 62.38 252 ALA A O 1
ATOM 1973 N N . GLU A 1 253 ? -52.281 -1.677 75.206 1.00 58.50 253 GLU A N 1
ATOM 1974 C CA . GLU A 1 253 ? -53.703 -1.399 75.499 1.00 58.50 253 GLU A CA 1
ATOM 1975 C C . GLU A 1 253 ? -54.313 -2.262 76.631 1.00 58.50 253 GLU A C 1
ATOM 1977 O O . GLU A 1 253 ? -55.531 -2.238 76.830 1.00 58.50 253 GLU A O 1
ATOM 1982 N N . VAL A 1 254 ? -53.499 -2.995 77.402 1.00 55.53 254 VAL A N 1
ATOM 1983 C CA . VAL A 1 254 ? -53.935 -3.799 78.570 1.00 55.53 254 VAL A CA 1
ATOM 1984 C C . VAL A 1 254 ? -53.343 -3.246 79.861 1.00 55.53 254 VAL A C 1
ATOM 1986 O O . VAL A 1 254 ? -54.114 -3.114 80.841 1.00 55.53 254 VAL A O 1
#

Secondary structure (DSSP, 8-state):
--HHHHHHHHHHHHHHHHHHHHHHHHHHHHHHHHHHIIIIIS-SS--HHHHHHHHHHHHHHHHHHHHHS---GGGHHHHHHHHHHHHHHHHHHHHHHHHHHHHHHHHHHHHHH-----THHHHHHHHHHHHHHHHHHHHHHHHHHHHHHHS----------SHHHHHHHHHHHHHHTT---SS-HHHHHHHHHHHHHHHHHHHHHHHHHHHHHHHHHHHHHHHHHHHHHHHHHHHTTHHHHHHHHHHHHHHTT-

Solvent-accessible surface area (backbone atoms only — not comparable to full-atom values): 14545 Å² total; per-residue (Å²): 133,58,70,72,56,54,53,52,49,44,53,50,51,38,50,55,48,52,52,52,50,46,51,49,53,51,49,54,48,61,78,46,41,67,59,44,47,56,63,55,69,65,48,96,66,85,47,72,70,45,51,50,53,50,50,55,49,52,37,53,52,49,46,49,53,65,69,71,51,83,77,53,86,90,46,49,67,60,56,48,54,49,53,53,50,38,52,40,48,50,40,49,53,47,14,52,49,53,17,51,51,48,46,54,54,49,62,55,46,49,74,73,64,79,58,94,71,61,76,70,56,69,55,50,56,29,48,50,47,29,55,61,43,40,47,63,39,58,52,47,54,49,52,52,55,51,46,54,75,67,69,64,72,79,71,92,69,91,85,83,71,78,68,62,56,59,60,50,52,59,52,48,59,58,39,77,76,69,63,74,70,85,72,38,65,63,48,61,49,65,66,53,46,57,61,52,54,49,53,55,50,55,55,50,51,51,54,53,52,50,56,54,52,52,53,56,50,54,52,49,55,55,49,55,50,53,52,51,54,51,55,56,57,54,63,61,53,66,66,58,58,62,60,57,56,55,57,60,61,62,67,74,78,117

Foldseek 3Di:
DDPVVVVVVLVVVLVVLLVVLLVVLVVLCVVCVVVLCVQPVPDPDHDPLNVLLVQL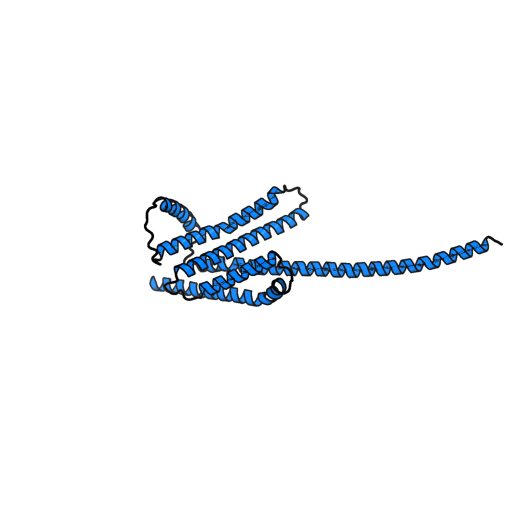NVLSVVLNVLVPDDDDLVCPPVSLVVNLVSLLSNLLSLLLLQLVVVLVVVVVVCVVPVDPDDPVVSNVVSVVSSVVSNVVSVLSSVVSVVCVVVVPSDDDDDDDDPPVVVVVVVSVVVVVVPDDCPSDSVVSCVSRVSSSVSSVVSVVVVVVVVVVVVVVVVVVVVVVVVVVVVVVVVVVVVVVVVVVVVVVVVVVPD

InterPro domains:
  IPR045340 Domain of unknown function DUF6533 [PF20151] (21-62)

pLDDT: mean 74.95, std 13.88, range [42.06, 93.94]

Organism: Phlebiopsis gigantea (strain 11061_1 CR5-6) (NCBI:txid745531)